Protein 4NK2 (pdb70)

Solvent-accessible surface area: 16845 Å² total; per-residue (Å²): 82,114,34,43,28,95,33,112,45,94,64,24,20,70,0,26,76,0,94,9,0,32,117,122,0,52,118,48,14,27,48,156,35,0,65,119,0,6,72,21,10,19,85,21,4,63,167,18,168,11,95,158,46,48,24,118,53,138,101,102,41,151,35,67,23,112,84,56,4,3,18,9,0,20,0,0,13,14,49,64,72,7,56,139,86,104,20,110,17,126,22,19,34,80,61,27,108,40,63,20,43,16,123,8,5,48,26,71,5,46,12,6,45,82,0,1,68,77,11,152,5,33,116,98,6,2,86,36,0,5,70,5,8,6,5,28,9,3,21,19,2,3,25,11,60,42,83,118,92,12,120,117,16,74,33,75,96,14,79,108,52,17,104,131,74,117,30,42,33,99,34,139,51,91,68,24,21,65,0,25,64,0,94,10,1,32,129,120,0,49,112,51,15,26,47,150,33,0,53,108,0,7,71,24,9,20,73,26,6,54,167,16,171,9,97,152,41,35,58,112,37,142,129,92,34,150,44,54,19,111,89,42,3,8,18,10,0,22,1,0,24,15,47,63,70,7,49,139,97,105,25,131,21,118,26,20,31,68,56,22,109,39,66,18,43,15,129,7,5,48,26,70,5,45,12,6,43,86,0,1,60,81,6,150,6,37,101,103,8,0,89,39,0,4,65,4,7,6,4,31,8,2,23,20,2,5,27,12,63,43,82,117,91,10,126,121,15,74,30,82,96,14,74,114,50,20,112,115

Structure (mmCIF, N/CA/C/O backbone):
data_4NK2
#
_entry.id   4NK2
#
_cell.length_a   68.217
_cell.length_b   83.427
_cell.length_c   94.024
_cell.angle_alpha   90.00
_cell.angle_beta   90.00
_cell.angle_gamma   90.00
#
_symmetry.space_group_name_H-M   'P 21 21 21'
#
loop_
_entity.id
_entity.type
_entity.pdbx_description
1 polymer 'Hemoglobin-like protein'
2 non-polymer 'PROTOPORPHYRIN IX CONTAINING FE'
3 water water
#
loop_
_atom_site.group_PDB
_atom_site.id
_atom_site.type_symbol
_atom_site.label_atom_id
_atom_site.label_alt_id
_atom_site.label_comp_id
_atom_site.label_asym_id
_atom_site.label_entity_id
_atom_site.label_seq_id
_atom_site.pdbx_PDB_ins_code
_atom_site.Cartn_x
_atom_site.Cartn_y
_atom_site.Cartn_z
_atom_site.occupancy
_atom_site.B_iso_or_equiv
_atom_site.auth_seq_id
_atom_site.auth_comp_id
_atom_site.auth_asym_id
_atom_site.auth_atom_id
_atom_site.pdbx_PDB_model_num
ATOM 1 N N . ALA A 1 30 ? 43.206 45.821 36.154 1.00 73.89 30 ALA A N 1
ATOM 2 C CA . ALA A 1 30 ? 44.434 45.495 35.428 1.00 67.26 30 ALA A CA 1
ATOM 3 C C . ALA A 1 30 ? 45.682 45.761 36.267 1.00 65.69 30 ALA A C 1
ATOM 4 O O . ALA A 1 30 ? 46.093 46.914 36.433 1.00 66.92 30 ALA A O 1
ATOM 6 N N . GLU A 1 31 ? 46.280 44.695 36.795 0.68 63.33 31 GLU A N 1
ATOM 7 C CA . GLU A 1 31 ? 47.526 44.808 37.551 0.68 60.48 31 GLU A CA 1
ATOM 8 C C . GLU A 1 31 ? 48.358 43.529 37.443 0.68 54.67 31 GLU A C 1
ATOM 9 O O . GLU A 1 31 ? 47.949 42.556 36.810 0.68 54.39 31 GLU A O 1
ATOM 15 N N . SER A 1 32 ? 49.531 43.538 38.063 1.00 60.27 32 SER A N 1
ATOM 16 C CA . SER A 1 32 ? 50.405 42.371 38.049 1.00 58.74 32 SER A CA 1
ATOM 17 C C . SER A 1 32 ? 49.629 41.079 38.330 1.00 57.55 32 SER A C 1
ATOM 18 O O . SER A 1 32 ? 48.983 40.938 39.375 1.00 58.99 32 SER A O 1
ATOM 21 N N . GLY A 1 33 ? 49.684 40.155 37.382 1.00 54.85 33 GLY A N 1
ATOM 22 C CA . GLY A 1 33 ? 48.995 38.889 37.492 1.00 54.48 33 GLY A CA 1
ATOM 23 C C . GLY A 1 33 ? 47.630 38.924 36.852 1.00 52.13 33 GLY A C 1
ATOM 24 O O . GLY A 1 33 ? 47.066 37.894 36.540 1.00 55.71 33 GLY A O 1
ATOM 25 N N . SER A 1 34 ? 47.103 40.121 36.657 1.00 55.18 34 SER A N 1
ATOM 26 C CA . SER A 1 34 ? 45.772 40.286 36.064 1.00 56.98 34 SER A CA 1
ATOM 27 C C . SER A 1 34 ? 45.657 39.563 34.720 1.00 56.00 34 SER A C 1
ATOM 28 O O . SER A 1 34 ? 46.648 39.397 34.004 1.00 49.99 34 SER A O 1
ATOM 31 N N . ILE A 1 35 ? 44.444 39.135 34.386 1.00 54.70 35 ILE A N 1
ATOM 32 C CA . ILE A 1 35 ? 44.147 38.601 33.062 1.00 53.50 35 ILE A CA 1
ATOM 33 C C . ILE A 1 35 ? 42.962 39.351 32.469 1.00 57.16 35 ILE A C 1
ATOM 34 O O . ILE A 1 35 ? 41.821 39.066 32.826 1.00 58.21 35 ILE A O 1
ATOM 39 N N . CYS A 1 36 ? 43.220 40.312 31.582 1.00 53.34 36 CYS A N 1
ATOM 40 C CA . CYS A 1 36 ? 42.134 40.988 30.874 1.00 51.98 36 CYS A CA 1
ATOM 41 C C . CYS A 1 36 ? 41.602 40.054 29.799 1.00 52.05 36 CYS A C 1
ATOM 42 O O . CYS A 1 36 ? 42.319 39.735 28.852 1.00 46.99 36 CYS A O 1
ATOM 45 N N . GLU A 1 37 ? 40.367 39.598 29.914 1.00 47.94 37 GLU A N 1
ATOM 46 C CA . GLU A 1 37 ? 39.872 38.665 28.910 1.00 48.61 37 GLU A CA 1
ATOM 47 C C . GLU A 1 37 ? 39.672 39.297 27.538 1.00 41.14 37 GLU A C 1
ATOM 48 O O . GLU A 1 37 ? 39.640 40.500 27.399 1.00 38.86 37 GLU A O 1
ATOM 54 N N . ALA A 1 38 ? 39.538 38.458 26.527 1.00 41.07 38 ALA A N 1
ATOM 55 C CA . ALA A 1 38 ? 39.278 38.938 25.177 1.00 42.81 38 ALA A CA 1
ATOM 56 C C . ALA A 1 38 ? 38.037 39.833 25.143 1.00 45.20 38 ALA A C 1
ATOM 57 O O . ALA A 1 38 ? 37.111 39.664 25.946 1.00 45.85 38 ALA A O 1
ATOM 59 N N . ARG A 1 39 ? 38.001 40.756 24.194 1.00 40.49 39 ARG A N 1
ATOM 60 C CA . ARG A 1 39 ? 36.888 41.674 24.056 1.00 46.04 39 ARG A CA 1
ATOM 61 C C . ARG A 1 39 ? 36.879 42.286 22.666 0.81 43.62 39 ARG A C 1
ATOM 62 O O . ARG A 1 39 ? 37.891 42.284 21.999 1.00 38.32 39 ARG A O 1
ATOM 70 N N . ILE A 1 40 ? 35.741 42.800 22.217 1.00 42.70 40 ILE A N 1
ATOM 71 C CA . ILE A 1 40 ? 35.738 43.506 20.940 1.00 41.76 40 ILE A CA 1
ATOM 72 C C . ILE A 1 40 ? 35.559 45.000 21.184 1.00 41.86 40 ILE A C 1
ATOM 73 O O . ILE A 1 40 ? 35.062 45.402 22.234 1.00 45.52 40 ILE A O 1
ATOM 78 N N . ASP A 1 41 ? 35.988 45.821 20.230 1.00 40.80 41 ASP A N 1
ATOM 79 C CA . ASP A 1 41 ? 35.869 47.270 20.370 1.00 40.74 41 ASP A CA 1
ATOM 80 C C . ASP A 1 41 ? 34.423 47.718 20.126 1.00 44.17 41 ASP A C 1
ATOM 81 O O . ASP A 1 41 ? 33.748 48.211 21.039 1.00 39.84 41 ASP A O 1
ATOM 86 N N . PHE A 1 42 ? 33.960 47.550 18.890 1.00 44.30 42 PHE A N 1
ATOM 87 C CA . PHE A 1 42 ? 32.559 47.816 18.541 1.00 47.69 42 PHE A CA 1
ATOM 88 C C . PHE A 1 42 ? 32.124 46.901 17.403 1.00 45.39 42 PHE A C 1
ATOM 89 O O . PHE A 1 42 ? 32.929 46.565 16.524 1.00 44.64 42 PHE A O 1
ATOM 97 N N . VAL A 1 43 ? 30.853 46.503 17.424 1.00 43.83 43 VAL A N 1
ATOM 98 C CA . VAL A 1 43 ? 30.281 45.633 16.396 1.00 48.69 43 VAL A CA 1
ATOM 99 C C . VAL A 1 43 ? 29.859 46.430 15.153 1.00 46.92 43 VAL A C 1
ATOM 100 O O . VAL A 1 43 ? 29.362 47.552 15.271 1.00 46.40 43 VAL A O 1
ATOM 104 N N . PHE A 1 44 ? 30.064 45.862 13.967 1.00 43.10 44 PHE A N 1
ATOM 105 C CA . PHE A 1 44 ? 29.431 46.399 12.768 1.00 39.57 44 PHE A CA 1
ATOM 106 C C . PHE A 1 44 ? 27.999 45.876 12.746 1.00 38.25 44 PHE A C 1
ATOM 107 O O . PHE A 1 44 ? 27.773 44.704 12.433 1.00 39.97 44 PHE A O 1
ATOM 115 N N . PRO A 1 45 ? 27.020 46.734 13.070 1.00 39.19 45 PRO A N 1
ATOM 116 C CA . PRO A 1 45 ? 25.644 46.217 13.118 1.00 34.19 45 PRO A CA 1
ATOM 117 C C . PRO A 1 45 ? 25.143 45.756 11.746 1.00 37.02 45 PRO A C 1
ATOM 118 O O . PRO A 1 45 ? 25.733 46.096 10.715 1.00 36.13 45 PRO A O 1
ATOM 122 N N . GLU A 1 46 ? 24.065 44.996 11.725 1.00 39.46 46 GLU A N 1
ATOM 123 C CA . GLU A 1 46 ? 23.467 44.545 10.479 1.00 39.91 46 GLU A CA 1
ATOM 124 C C . GLU A 1 46 ? 23.218 45.696 9.519 1.00 34.53 46 GLU A C 1
ATOM 125 O O . GLU A 1 46 ? 22.795 46.755 9.930 1.00 31.92 46 GLU A O 1
ATOM 131 N N . VAL A 1 47 ? 23.472 45.469 8.237 1.00 35.81 47 VAL A N 1
ATOM 132 C CA . VAL A 1 47 ? 23.193 46.462 7.191 1.00 33.36 47 VAL A CA 1
ATOM 133 C C . VAL A 1 47 ? 22.128 45.958 6.204 1.00 44.30 47 VAL A C 1
ATOM 134 O O . VAL A 1 47 ? 22.311 44.923 5.542 1.00 38.64 47 VAL A O 1
ATOM 138 N N . LYS A 1 48 ? 21.030 46.690 6.083 1.00 35.83 48 LYS A N 1
ATOM 139 C CA . LYS A 1 48 ? 20.012 46.361 5.109 1.00 39.37 48 LYS A CA 1
ATOM 140 C C . LYS A 1 48 ? 20.158 47.241 3.886 1.00 32.18 48 LYS A C 1
ATOM 141 O O . LYS A 1 48 ? 19.903 48.416 3.954 1.00 33.45 48 LYS A O 1
ATOM 147 N N . PHE A 1 49 ? 20.568 46.660 2.773 1.00 29.17 49 PHE A N 1
ATOM 148 C CA . PHE A 1 49 ? 20.705 47.401 1.519 1.00 34.10 49 PHE A CA 1
ATOM 149 C C . PHE A 1 49 ? 19.301 47.700 0.993 1.00 36.04 49 PHE A C 1
ATOM 150 O O . PHE A 1 49 ? 18.367 46.956 1.292 1.00 36.17 49 PHE A O 1
ATOM 158 N N . PRO A 1 50 ? 19.148 48.797 0.227 1.00 32.55 50 PRO A N 1
ATOM 159 C CA . PRO A 1 50 ? 17.821 49.233 -0.240 1.00 35.63 50 PRO A CA 1
ATOM 160 C C . PRO A 1 50 ? 17.228 48.213 -1.195 1.00 41.22 50 PRO A C 1
ATOM 161 O O . PRO A 1 50 ? 17.996 47.590 -1.921 1.00 36.05 50 PRO A O 1
ATOM 165 N N . SER A 1 51 ? 15.903 48.046 -1.216 1.00 34.86 51 SER A N 1
ATOM 166 C CA . SER A 1 51 ? 15.300 47.218 -2.250 1.00 33.18 51 SER A CA 1
ATOM 167 C C . SER A 1 51 ? 15.226 48.032 -3.529 1.00 36.24 51 SER A C 1
ATOM 168 O O . SER A 1 51 ? 15.383 49.261 -3.496 1.00 32.57 51 SER A O 1
ATOM 171 N N . LYS A 1 52 ? 14.977 47.353 -4.648 1.00 34.16 52 LYS A N 1
ATOM 172 C CA . LYS A 1 52 ? 14.872 48.008 -5.950 1.00 36.89 52 LYS A CA 1
ATOM 173 C C . LYS A 1 52 ? 13.759 49.054 -6.003 1.00 39.59 52 LYS A C 1
ATOM 174 O O . LYS A 1 52 ? 13.738 49.890 -6.912 1.00 40.78 52 LYS A O 1
ATOM 180 N N . LYS A 1 53 ? 12.845 49.010 -5.049 1.00 33.33 53 LYS A N 1
ATOM 181 C CA . LYS A 1 53 ? 11.803 50.011 -4.959 1.00 38.89 53 LYS A CA 1
ATOM 182 C C . LYS A 1 53 ? 12.378 51.411 -4.892 1.00 37.35 53 LYS A C 1
ATOM 183 O O . LYS A 1 53 ? 11.773 52.332 -5.372 1.00 36.06 53 LYS A O 1
ATOM 189 N N . VAL A 1 54 ? 13.545 51.571 -4.292 1.00 33.02 54 VAL A N 1
ATOM 190 C CA . VAL A 1 54 ? 14.151 52.895 -4.169 1.00 29.09 54 VAL A CA 1
ATOM 191 C C . VAL A 1 54 ? 14.434 53.484 -5.547 1.00 31.14 54 VAL A C 1
ATOM 192 O O . VAL A 1 54 ? 14.065 54.624 -5.828 1.00 34.97 54 VAL A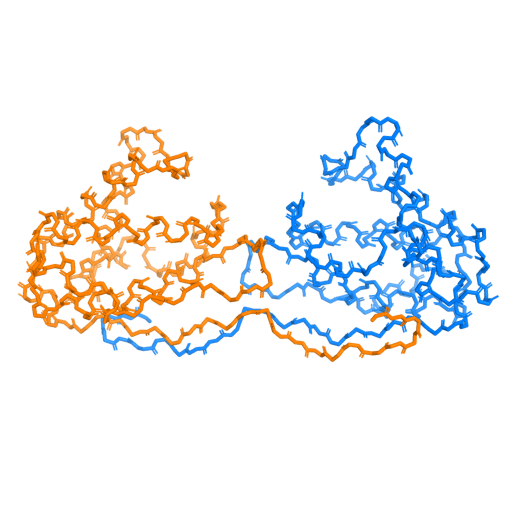 O 1
ATOM 196 N N . TYR A 1 55 ? 15.094 52.709 -6.407 1.00 30.74 55 TYR A N 1
ATOM 197 C CA . TYR A 1 55 ? 15.374 53.136 -7.775 1.00 34.03 55 TYR A CA 1
ATOM 198 C C . TYR A 1 55 ? 14.081 53.391 -8.539 1.00 34.68 55 TYR A C 1
ATOM 199 O O . TYR A 1 55 ? 13.990 54.323 -9.341 1.00 35.00 55 TYR A O 1
ATOM 208 N N . LEU A 1 56 ? 13.087 52.543 -8.303 1.00 35.00 56 LEU A N 1
ATOM 209 C CA . LEU A 1 56 ? 11.798 52.687 -8.975 1.00 36.16 56 LEU A CA 1
ATOM 210 C C . LEU A 1 56 ? 11.118 54.003 -8.581 1.00 33.57 56 LEU A C 1
ATOM 211 O O . LEU A 1 56 ? 10.615 54.732 -9.440 1.00 34.07 56 LEU A O 1
ATOM 216 N N . ALA A 1 57 ? 11.129 54.317 -7.285 1.00 32.80 57 ALA A N 1
ATOM 217 C CA . ALA A 1 57 ? 10.510 55.548 -6.782 1.00 33.32 57 ALA A CA 1
ATOM 218 C C . ALA A 1 57 ? 11.293 56.80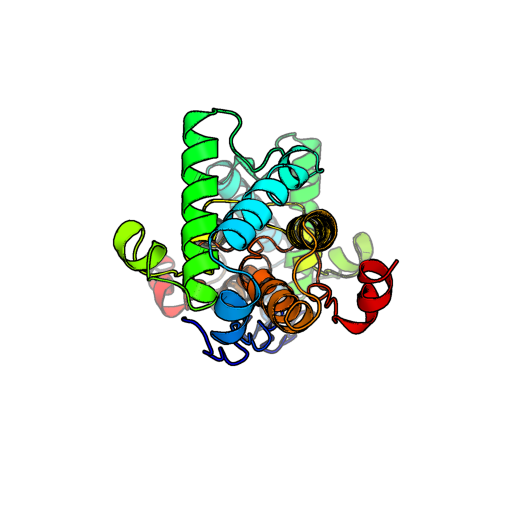8 -7.150 1.00 34.80 57 ALA A C 1
ATOM 219 O O . ALA A 1 57 ? 10.716 57.824 -7.538 1.00 29.65 57 ALA A O 1
ATOM 221 N N . ALA A 1 58 ? 12.607 56.758 -7.045 1.00 27.75 58 ALA A N 1
ATOM 222 C CA . ALA A 1 58 ? 13.415 57.956 -7.230 1.00 30.13 58 ALA A CA 1
ATOM 223 C C . ALA A 1 58 ? 13.858 58.224 -8.663 1.00 34.51 58 ALA A C 1
ATOM 224 O O . ALA A 1 58 ? 13.850 59.345 -9.111 1.00 33.37 58 ALA A O 1
ATOM 226 N N . GLY A 1 59 ? 14.268 57.183 -9.363 1.00 34.01 59 GLY A N 1
ATOM 227 C CA . GLY A 1 59 ? 14.782 57.318 -10.706 1.00 33.37 59 GLY A CA 1
ATOM 228 C C . GLY A 1 59 ? 16.258 57.640 -10.692 1.00 34.50 59 GLY A C 1
ATOM 229 O O . GLY A 1 59 ? 16.748 58.164 -9.726 1.00 31.21 59 GLY A O 1
ATOM 230 N N . GLU A 1 60 ? 16.959 57.315 -11.767 1.00 31.87 60 GLU A N 1
ATOM 231 C CA . GLU A 1 60 ? 18.390 57.544 -11.842 1.00 33.89 60 GLU A CA 1
ATOM 232 C C . GLU A 1 60 ? 18.778 59.009 -11.685 1.00 35.01 60 GLU A C 1
ATOM 233 O O . GLU A 1 60 ? 19.663 59.324 -10.930 1.00 32.96 60 GLU A O 1
ATOM 239 N N . GLU A 1 61 ? 18.128 59.904 -12.409 0.84 32.77 61 GLU A N 1
ATOM 240 C CA . GLU A 1 61 ? 18.399 61.334 -12.324 1.00 33.08 61 GLU A CA 1
ATOM 241 C C . GLU A 1 61 ? 18.440 61.865 -10.892 1.00 32.17 61 GLU A C 1
ATOM 242 O O . GLU A 1 61 ? 19.376 62.517 -10.492 1.00 33.04 61 GLU A O 1
ATOM 248 N N . LEU A 1 62 ? 17.399 61.581 -10.130 1.00 31.49 62 LEU A N 1
ATOM 249 C CA . LEU A 1 62 ? 17.289 62.074 -8.756 1.00 31.69 62 LEU A CA 1
ATOM 250 C C . LEU A 1 62 ? 18.389 61.492 -7.882 1.00 30.41 62 LEU A C 1
ATOM 251 O O . LEU A 1 62 ? 18.950 62.185 -7.032 1.00 27.57 62 LEU A O 1
ATOM 256 N N . LEU A 1 63 ? 18.685 60.210 -8.058 1.00 31.17 63 LEU A N 1
ATOM 257 C CA . LEU A 1 63 ? 19.759 59.606 -7.267 1.00 29.24 63 LEU A CA 1
ATOM 258 C C . LEU A 1 63 ? 21.095 60.263 -7.581 1.00 29.97 63 LEU A C 1
ATOM 259 O O . LEU A 1 63 ? 21.929 60.456 -6.687 1.00 30.41 63 LEU A O 1
ATOM 264 N N . ARG A 1 64 ? 21.324 60.627 -8.835 1.00 31.05 64 ARG A N 1
ATOM 265 C CA . ARG A 1 64 ? 22.608 61.259 -9.144 1.00 30.33 64 ARG A CA 1
ATOM 266 C C . ARG A 1 64 ? 22.646 62.678 -8.565 1.00 29.95 64 ARG A C 1
ATOM 267 O O . ARG A 1 64 ? 23.693 63.157 -8.115 1.00 29.95 64 ARG A O 1
ATOM 275 N N . LYS A 1 65 ? 21.495 63.344 -8.548 1.00 33.30 65 LYS A N 1
ATOM 276 C CA . LYS A 1 65 ? 21.436 64.700 -8.009 1.00 32.52 65 LYS A CA 1
ATOM 277 C C . LYS A 1 65 ? 21.617 64.676 -6.502 1.00 26.63 65 LYS A C 1
ATOM 278 O O . LYS A 1 65 ? 22.285 65.548 -5.931 1.00 31.09 65 LYS A O 1
ATOM 284 N N . LEU A 1 66 ? 21.029 63.669 -5.857 1.00 25.39 66 LEU A N 1
ATOM 285 C CA . LEU A 1 66 ? 21.179 63.476 -4.415 1.00 27.96 66 LEU A CA 1
ATOM 286 C C . LEU A 1 66 ? 22.655 63.384 -4.066 1.00 27.61 66 LEU A C 1
ATOM 287 O O . LEU A 1 66 ? 23.132 64.018 -3.121 1.00 28.32 66 LEU A O 1
ATOM 292 N N . VAL A 1 67 ? 23.378 62.569 -4.823 1.00 27.59 67 VAL A N 1
ATOM 293 C CA . VAL A 1 67 ? 24.800 62.365 -4.538 1.00 27.91 67 VAL A CA 1
ATOM 294 C C . VAL A 1 67 ? 25.556 63.659 -4.792 1.00 29.50 67 VAL A C 1
ATOM 295 O O . VAL A 1 67 ? 26.410 64.069 -3.994 1.00 32.12 67 VAL A O 1
ATOM 299 N N . GLU A 1 68 ? 25.233 64.316 -5.900 1.00 29.77 68 GLU A N 1
ATOM 300 C CA . GLU A 1 68 ? 25.842 65.608 -6.213 1.00 32.74 68 GLU A CA 1
ATOM 301 C C . GLU A 1 68 ? 25.619 66.592 -5.070 1.00 32.21 68 GLU A C 1
ATOM 302 O O . GLU A 1 68 ? 26.554 67.224 -4.599 1.00 29.64 68 GLU A O 1
ATOM 308 N N . VAL A 1 69 ? 24.380 66.714 -4.607 1.00 28.11 69 VAL A N 1
ATOM 309 C CA . VAL A 1 69 ? 24.088 67.644 -3.519 1.00 27.43 69 VAL A CA 1
ATOM 310 C C . VAL A 1 69 ? 24.785 67.222 -2.224 1.00 29.24 69 VAL A C 1
ATOM 311 O O . VAL A 1 69 ? 25.292 68.065 -1.473 1.00 28.16 69 VAL A O 1
ATOM 315 N N . HIS A 1 70 ? 24.829 65.921 -1.953 1.00 28.82 70 HIS A N 1
ATOM 316 C CA . HIS A 1 70 ? 25.491 65.464 -0.729 1.00 27.10 70 HIS A CA 1
ATOM 317 C C . HIS A 1 70 ? 26.934 65.952 -0.771 1.00 31.29 70 HIS A C 1
ATOM 318 O O . HIS A 1 70 ? 27.488 66.413 0.228 1.00 27.04 70 HIS A O 1
ATOM 325 N N . HIS A 1 71 ? 27.537 65.825 -1.938 1.00 31.88 71 HIS A N 1
ATOM 326 C CA A HIS A 1 71 ? 28.902 66.291 -1.972 0.42 34.47 71 HIS A CA 1
ATOM 327 C CA B HIS A 1 71 ? 28.951 66.293 -2.040 0.58 34.48 71 HIS A CA 1
ATOM 328 C C . HIS A 1 71 ? 29.086 67.786 -1.939 1.00 31.96 71 HIS A C 1
ATOM 329 O O . HIS A 1 71 ? 30.014 68.199 -1.291 0.88 34.29 71 HIS A O 1
ATOM 342 N N . GLU A 1 72 ? 28.146 68.573 -2.422 1.00 33.90 72 GLU A N 1
ATOM 343 C CA . GLU A 1 72 ? 28.185 70.023 -2.211 1.00 32.80 72 GLU A CA 1
ATOM 344 C C . GLU A 1 72 ? 28.166 70.321 -0.709 1.00 33.49 72 GLU A C 1
ATOM 345 O O . GLU A 1 72 ? 28.923 71.170 -0.221 1.00 36.26 72 GLU A O 1
ATOM 351 N N . ASN A 1 73 ? 27.317 69.609 0.032 1.00 32.82 73 ASN A N 1
ATOM 352 C CA . ASN A 1 73 ? 27.247 69.772 1.482 1.00 30.93 73 ASN A CA 1
ATOM 353 C C . ASN A 1 73 ? 28.583 69.396 2.138 1.00 36.42 73 ASN A C 1
ATOM 354 O O . ASN A 1 73 ? 29.090 70.109 2.998 1.00 34.58 73 ASN A O 1
ATOM 359 N N . LEU A 1 74 ? 29.143 68.262 1.731 1.00 30.17 74 LEU A N 1
ATOM 360 C CA . LEU A 1 74 ? 30.433 67.825 2.260 1.00 34.58 74 LEU A CA 1
ATOM 361 C C . LEU A 1 74 ? 31.538 68.874 2.074 1.00 35.35 74 LEU A C 1
ATOM 362 O O . LEU A 1 74 ? 32.371 69.057 2.968 1.00 37.94 74 LEU A O 1
ATOM 367 N N . MET A 1 75 ? 31.543 69.574 0.948 1.00 33.99 75 MET A N 1
ATOM 368 C CA . MET A 1 75 ? 32.573 70.569 0.691 1.00 41.21 75 MET A CA 1
ATOM 369 C C . MET A 1 75 ? 32.416 71.787 1.595 1.00 44.22 75 MET A C 1
ATOM 370 O O . MET A 1 75 ? 33.364 72.505 1.831 1.00 43.10 75 MET A O 1
ATOM 375 N N . LYS A 1 76 ? 31.222 72.001 2.114 1.00 34.57 76 LYS A N 1
ATOM 376 C CA . LYS A 1 76 ? 30.963 73.116 2.996 1.00 39.31 76 LYS A CA 1
ATOM 377 C C . LYS A 1 76 ? 31.056 72.725 4.453 1.00 37.52 76 LYS A C 1
ATOM 378 O O . LYS A 1 76 ? 30.785 73.527 5.323 1.00 40.25 76 LYS A O 1
ATOM 384 N N . SER A 1 77 ? 31.435 71.485 4.712 1.00 33.84 77 SER A N 1
ATOM 385 C CA . SER A 1 77 ? 31.423 70.931 6.072 1.00 33.73 77 SER A CA 1
ATOM 386 C C . SER A 1 77 ? 32.811 70.876 6.687 1.00 39.10 77 SER A C 1
ATOM 387 O O . SER A 1 77 ? 33.808 71.112 6.006 1.00 32.78 77 SER A O 1
ATOM 390 N N . LYS A 1 78 ? 32.875 70.507 7.957 1.00 37.85 78 LYS A N 1
ATOM 391 C CA . LYS A 1 78 ? 34.133 70.423 8.676 1.00 39.60 78 LYS A CA 1
ATOM 392 C C . LYS A 1 78 ? 35.034 69.265 8.263 1.00 37.56 78 LYS A C 1
ATOM 393 O O . LYS A 1 78 ? 36.142 69.166 8.735 1.00 36.68 78 LYS A O 1
ATOM 399 N N . ILE A 1 79 ? 34.566 68.391 7.386 1.00 32.83 79 ILE A N 1
ATOM 400 C CA . ILE A 1 79 ? 35.466 67.376 6.817 1.00 33.62 79 ILE A CA 1
ATOM 401 C C . ILE A 1 79 ? 35.802 67.668 5.358 1.00 34.45 79 ILE A C 1
ATOM 402 O O . ILE A 1 79 ? 36.232 66.772 4.615 1.00 32.47 79 ILE A O 1
ATOM 407 N N . HIS A 1 80 ? 35.615 68.915 4.943 1.00 31.48 80 HIS A N 1
ATOM 408 C CA . HIS A 1 80 ? 35.941 69.339 3.587 1.00 33.00 80 HIS A CA 1
ATOM 409 C C . HIS A 1 80 ? 37.372 69.005 3.192 1.00 31.11 80 HIS A C 1
ATOM 410 O O . HIS A 1 80 ? 37.654 68.688 2.058 1.00 30.69 80 HIS A O 1
ATOM 417 N N A TYR A 1 81 ? 38.277 68.984 4.159 0.48 31.04 81 TYR A N 1
ATOM 418 N N B TYR A 1 81 ? 38.281 68.972 4.154 0.52 31.02 81 TYR A N 1
ATOM 419 C CA A TYR A 1 81 ? 39.694 68.740 3.866 0.48 34.19 81 TYR A CA 1
ATOM 420 C CA B TYR A 1 81 ? 39.686 68.723 3.890 0.52 34.19 81 TYR A CA 1
ATOM 421 C C A TYR A 1 81 ? 39.978 67.318 3.385 0.48 33.40 81 TYR A C 1
ATOM 422 C C B TYR A 1 81 ? 39.945 67.331 3.344 0.52 33.39 81 TYR A C 1
ATOM 423 O O A TYR A 1 81 ? 41.043 67.053 2.823 0.48 36.03 81 TYR A O 1
ATOM 424 O O B TYR A 1 81 ? 41.007 67.078 2.820 0.52 36.05 81 TYR A O 1
ATOM 441 N N . LEU A 1 82 ? 39.035 66.406 3.609 1.00 30.09 82 LEU A N 1
ATOM 442 C CA . LEU A 1 82 ? 39.219 65.007 3.203 1.00 30.75 82 LEU A CA 1
ATOM 443 C C . LEU A 1 82 ? 38.989 64.785 1.720 1.00 31.52 82 LEU A C 1
ATOM 444 O O . LEU A 1 82 ? 39.332 63.715 1.194 1.00 32.95 82 LEU A O 1
ATOM 449 N N . PHE A 1 83 ? 38.395 65.778 1.050 1.00 30.73 83 PHE A N 1
ATOM 450 C CA . PHE A 1 83 ? 37.924 65.593 -0.323 1.00 34.00 83 PHE A CA 1
ATOM 451 C C . PHE A 1 83 ? 38.691 66.422 -1.321 1.00 34.63 83 PHE A C 1
ATOM 452 O O . PHE A 1 83 ? 39.336 67.409 -0.955 1.00 35.92 83 PHE A O 1
ATOM 460 N N . PRO A 1 84 ? 38.628 66.027 -2.600 1.00 37.70 84 PRO A N 1
ATOM 461 C CA . PRO A 1 84 ? 39.470 66.710 -3.588 1.00 40.30 84 PRO A CA 1
ATOM 462 C C . PRO A 1 84 ? 39.024 68.142 -3.841 1.00 44.78 84 PRO A C 1
ATOM 463 O O . PRO A 1 84 ? 37.835 68.474 -3.734 1.00 44.51 84 PRO A O 1
ATOM 467 N N . THR A 1 85 ? 39.997 68.962 -4.180 1.00 48.37 85 THR A N 1
ATOM 468 C CA . THR A 1 85 ? 39.818 70.346 -4.521 1.00 49.85 85 THR A CA 1
ATOM 469 C C . THR A 1 85 ? 39.905 70.457 -6.025 1.00 47.27 85 THR A C 1
ATOM 470 O O . THR A 1 85 ? 39.239 71.266 -6.628 1.00 45.77 85 THR A O 1
ATOM 474 N N . SER A 1 86 ? 40.749 69.626 -6.617 1.00 41.22 86 SER A N 1
ATOM 475 C CA . SER A 1 86 ? 40.920 69.568 -8.073 1.00 45.98 86 SER A CA 1
ATOM 476 C C . SER A 1 86 ? 39.601 69.179 -8.728 1.00 44.14 86 SER A C 1
ATOM 477 O O . SER A 1 86 ? 38.977 68.188 -8.336 1.00 40.19 86 SER A O 1
ATOM 480 N N . HIS A 1 87 ? 39.172 69.952 -9.721 1.00 45.93 87 HIS A N 1
ATOM 481 C CA . HIS A 1 87 ? 37.873 69.717 -10.348 1.00 50.89 87 HIS A CA 1
ATOM 482 C C . HIS A 1 87 ? 37.754 68.359 -11.039 1.00 45.55 87 HIS A C 1
ATOM 483 O O . HIS A 1 87 ? 36.715 67.704 -10.946 1.00 42.41 87 HIS A O 1
ATOM 490 N N . GLU A 1 88 ? 38.801 67.924 -11.729 1.00 41.23 88 GLU A N 1
ATOM 491 C CA . GLU A 1 88 ? 38.716 66.644 -12.418 1.00 43.81 88 GLU A CA 1
ATOM 492 C C . GLU A 1 88 ? 38.601 65.473 -11.426 1.00 44.09 88 GLU A C 1
ATOM 493 O O . GLU A 1 88 ? 37.764 64.578 -11.610 1.00 37.71 88 GLU A O 1
ATOM 499 N N . GLN A 1 89 ? 39.428 65.476 -10.379 1.00 37.06 89 GLN A N 1
ATOM 500 C CA . GLN A 1 89 ? 39.331 64.451 -9.339 1.00 37.50 89 GLN A CA 1
ATOM 501 C C . GLN A 1 89 ? 37.966 64.501 -8.649 1.00 35.73 89 GLN A C 1
ATOM 502 O O . GLN A 1 89 ? 37.383 63.463 -8.341 1.00 37.28 89 GLN A O 1
ATOM 508 N N . LEU A 1 90 ? 37.459 65.692 -8.406 1.00 35.29 90 LEU A N 1
ATOM 509 C CA . LEU A 1 90 ? 36.170 65.823 -7.765 1.00 39.45 90 LEU A CA 1
ATOM 510 C C . LEU A 1 90 ? 35.075 65.200 -8.622 1.00 38.12 90 LEU A C 1
ATOM 511 O O . LEU A 1 90 ? 34.277 64.441 -8.127 1.00 38.76 90 LEU A O 1
ATOM 516 N N . ARG A 1 91 ? 35.053 65.523 -9.906 1.00 37.60 91 ARG A N 1
ATOM 517 C CA . ARG A 1 91 ? 34.071 64.925 -10.828 1.00 38.06 91 ARG A CA 1
ATOM 518 C C . ARG A 1 91 ? 34.171 63.402 -10.841 1.00 39.24 91 ARG A C 1
ATOM 519 O O . ARG A 1 91 ? 33.159 62.697 -10.783 1.00 41.00 91 ARG A O 1
ATOM 527 N N . SER A 1 92 ? 35.391 62.891 -10.939 1.00 36.97 92 SER A N 1
ATOM 528 C CA . SER A 1 92 ? 35.607 61.450 -10.931 1.00 39.14 92 SER A CA 1
ATOM 529 C C . SER A 1 92 ? 34.951 60.801 -9.722 1.00 33.85 92 SER A C 1
ATOM 530 O O . SER A 1 92 ? 34.195 59.843 -9.863 1.00 38.93 92 SER A O 1
ATOM 533 N N . LEU A 1 93 ? 35.234 61.318 -8.530 1.00 34.87 93 LEU A N 1
ATOM 534 C CA . LEU A 1 93 ? 34.693 60.714 -7.311 1.00 39.05 93 LEU A CA 1
ATOM 535 C C . LEU A 1 93 ? 33.171 60.848 -7.205 1.00 36.52 93 LEU A C 1
ATOM 536 O O . LEU A 1 93 ? 32.497 59.908 -6.796 1.00 36.40 93 LEU A O 1
ATOM 541 N N . VAL A 1 94 ? 32.622 62.007 -7.557 1.00 34.31 94 VAL A N 1
ATOM 542 C CA . VAL A 1 94 ? 31.171 62.161 -7.524 1.00 36.17 94 VAL A CA 1
ATOM 543 C C . VAL A 1 94 ? 30.506 61.144 -8.444 1.00 35.18 94 VAL A C 1
ATOM 544 O O . VAL A 1 94 ? 29.457 60.583 -8.107 1.00 32.82 94 VAL A O 1
ATOM 548 N N . LYS A 1 95 ? 31.104 60.907 -9.602 1.00 37.04 95 LYS A N 1
ATOM 549 C CA . LYS A 1 95 ? 30.607 59.920 -10.547 1.00 35.41 95 LYS A CA 1
ATOM 550 C C . LYS A 1 95 ? 30.604 58.508 -10.000 1.00 33.57 95 LYS A C 1
ATOM 551 O O . LYS A 1 95 ? 29.629 57.810 -10.134 1.00 33.91 95 LYS A O 1
ATOM 557 N N . ARG A 1 96 ? 31.711 58.093 -9.407 1.00 30.02 96 ARG A N 1
ATOM 558 C CA . ARG A 1 96 ? 31.819 56.776 -8.781 1.00 30.78 96 ARG A CA 1
ATOM 559 C C . ARG A 1 96 ? 30.769 56.593 -7.691 1.00 28.94 96 ARG A C 1
ATOM 560 O O . ARG A 1 96 ? 30.129 55.549 -7.616 1.00 28.99 96 ARG A O 1
ATOM 568 N N . SER A 1 97 ? 30.609 57.587 -6.820 1.00 28.49 97 SER A N 1
ATOM 569 C CA . SER A 1 97 ? 29.615 57.470 -5.755 1.00 30.12 97 SER A CA 1
ATOM 570 C C . SER A 1 97 ? 28.213 57.390 -6.317 1.00 28.92 97 SER A C 1
ATOM 571 O O . SER A 1 97 ? 27.366 56.646 -5.802 1.00 30.30 97 SER A O 1
ATOM 574 N N . ALA A 1 98 ? 27.952 58.161 -7.369 1.00 30.51 98 ALA A N 1
ATOM 575 C CA . ALA A 1 98 ? 26.601 58.186 -7.928 1.00 30.62 98 ALA A CA 1
ATOM 576 C C . ALA A 1 98 ? 26.325 56.851 -8.623 1.00 35.23 98 ALA A C 1
ATOM 577 O O . ALA A 1 98 ? 25.228 56.270 -8.467 1.00 29.92 98 ALA A O 1
ATOM 579 N N . ASP A 1 99 ? 27.314 56.350 -9.373 1.00 27.71 99 ASP A N 1
ATOM 580 C CA . ASP A 1 99 ? 27.187 55.010 -9.959 1.00 30.02 99 ASP A CA 1
ATOM 581 C C . ASP A 1 99 ? 26.918 53.968 -8.880 1.00 30.22 99 ASP A C 1
ATOM 582 O O . ASP A 1 99 ? 26.071 53.097 -9.055 1.00 31.89 99 ASP A O 1
ATOM 587 N N . PHE A 1 100 ? 27.646 54.039 -7.771 1.00 27.23 100 PHE A N 1
ATOM 588 C CA . PHE A 1 100 ? 27.439 53.084 -6.679 1.00 26.76 100 PHE A CA 1
ATOM 589 C C . PHE A 1 100 ? 26.012 53.180 -6.107 1.00 28.51 100 PHE A C 1
ATOM 590 O O . PHE A 1 100 ? 25.326 52.174 -5.918 1.00 27.78 100 PHE A O 1
AT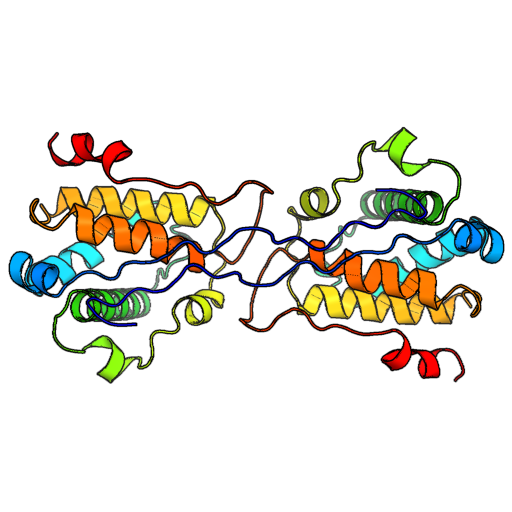OM 598 N N . VAL A 1 101 ? 25.572 54.397 -5.811 1.00 27.57 101 VAL A N 1
ATOM 599 C CA . VAL A 1 101 ? 24.244 54.604 -5.237 1.00 29.03 101 VAL A CA 1
ATOM 600 C C . VAL A 1 101 ? 23.144 54.136 -6.178 1.00 28.33 101 VAL A C 1
ATOM 601 O O . VAL A 1 101 ? 22.190 53.474 -5.749 1.00 32.22 101 VAL A O 1
ATOM 605 N N . VAL A 1 102 ? 23.246 54.503 -7.453 1.00 28.11 102 VAL A N 1
ATOM 606 C CA . VAL A 1 102 ? 22.240 54.088 -8.431 1.00 28.15 102 VAL A CA 1
ATOM 607 C C . VAL A 1 102 ? 22.173 52.563 -8.494 1.00 32.43 102 VAL A C 1
ATOM 608 O O . VAL A 1 102 ? 21.093 51.979 -8.486 1.00 32.02 102 VAL A O 1
ATOM 612 N N . GLU A 1 103 ? 23.330 51.911 -8.542 1.00 31.06 103 GLU A N 1
ATOM 613 C CA . GLU A 1 103 ? 23.352 50.449 -8.627 1.00 28.65 103 GLU A CA 1
ATOM 614 C C . GLU A 1 103 ? 22.772 49.803 -7.380 1.00 32.40 103 GLU A C 1
ATOM 615 O O . GLU A 1 103 ? 21.912 48.907 -7.456 1.00 36.41 103 GLU A O 1
ATOM 621 N N . MET A 1 104 ? 23.229 50.255 -6.227 1.00 28.25 104 MET A N 1
ATOM 622 C CA . MET A 1 104 ? 22.817 49.688 -4.959 1.00 29.85 104 MET A CA 1
ATOM 623 C C . MET A 1 104 ? 21.350 49.910 -4.640 1.00 31.84 104 MET A C 1
ATOM 624 O O . MET A 1 104 ? 20.777 49.181 -3.870 1.00 31.21 104 MET A O 1
ATOM 629 N N . CYS A 1 105 ? 20.753 50.925 -5.241 1.00 31.10 105 CYS A N 1
ATOM 630 C CA . CYS A 1 105 ? 19.318 51.157 -5.082 1.00 33.24 105 CYS A CA 1
ATOM 631 C C . CYS A 1 105 ? 18.483 50.357 -6.076 1.00 36.79 105 CYS A C 1
ATOM 632 O O . CYS A 1 105 ? 17.246 50.452 -6.068 1.00 37.23 105 CYS A O 1
ATOM 635 N N . GLY A 1 106 ? 19.145 49.572 -6.927 1.00 37.94 106 GLY A N 1
ATOM 636 C CA . GLY A 1 106 ? 18.435 48.701 -7.859 1.00 37.90 106 GLY A CA 1
ATOM 637 C C . GLY A 1 106 ? 18.501 49.135 -9.312 1.00 36.60 106 GLY A C 1
ATOM 638 O O . GLY A 1 106 ? 17.828 48.556 -10.175 1.00 36.88 106 GLY A O 1
ATOM 639 N N . GLY A 1 107 ? 19.306 50.151 -9.602 1.00 31.77 107 GLY A N 1
ATOM 640 C CA . GLY A 1 107 ? 19.454 50.601 -10.976 1.00 32.02 107 GLY A CA 1
ATOM 641 C C . GLY A 1 107 ? 20.465 49.751 -11.731 1.00 34.36 107 GLY A C 1
ATOM 642 O O . GLY A 1 107 ? 20.915 48.727 -11.216 1.00 34.27 107 GLY A O 1
ATOM 643 N N . PRO A 1 108 ? 20.828 50.168 -12.956 1.00 33.52 108 PRO A N 1
ATOM 644 C CA . PRO A 1 108 ? 21.808 49.401 -13.733 1.00 35.33 108 PRO A CA 1
ATOM 645 C C . PRO A 1 108 ? 23.144 49.307 -12.987 1.00 35.77 108 PRO A C 1
ATOM 646 O O . PRO A 1 108 ? 23.412 50.122 -12.105 1.00 31.32 108 PRO A O 1
ATOM 650 N N . PRO A 1 109 ? 23.976 48.314 -13.334 1.00 37.10 109 PRO A N 1
ATOM 651 C CA . PRO A 1 109 ? 25.182 48.022 -12.549 1.00 32.73 109 PRO A CA 1
ATOM 652 C C . PRO A 1 109 ? 26.359 48.927 -12.918 1.00 34.48 109 PRO A C 1
ATOM 653 O O . PRO A 1 109 ? 27.471 48.439 -13.194 1.00 37.74 109 PRO A O 1
ATOM 657 N N . TYR A 1 110 ? 26.130 50.237 -12.899 1.00 31.40 110 TYR A N 1
ATOM 658 C CA . TYR A 1 110 ? 27.158 51.189 -13.320 1.00 31.47 110 TYR A CA 1
ATOM 659 C C . TYR A 1 110 ? 28.471 51.035 -12.554 1.00 34.73 110 TYR A C 1
ATOM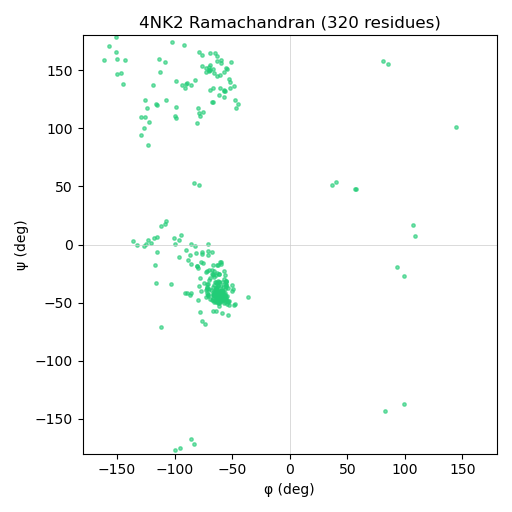 660 O O . TYR A 1 110 ? 29.546 51.249 -13.118 1.00 33.57 110 TYR A O 1
ATOM 669 N N . TYR A 1 111 ? 28.397 50.693 -11.270 1.00 34.87 111 TYR A N 1
ATOM 670 C CA . TYR A 1 111 ? 29.615 50.669 -10.450 1.00 29.87 111 TYR A CA 1
ATOM 671 C C . TYR A 1 111 ? 30.433 49.398 -10.665 1.00 34.31 111 TYR A C 1
ATOM 672 O O . TYR A 1 111 ? 31.649 49.450 -10.866 1.00 35.26 111 TYR A O 1
ATOM 681 N N . THR A 1 112 ? 29.770 48.251 -10.622 1.00 33.80 112 THR A N 1
ATOM 682 C CA . THR A 1 112 ? 30.483 46.989 -10.776 1.00 38.39 112 THR A CA 1
ATOM 683 C C . THR A 1 112 ? 31.104 46.856 -12.175 1.00 37.75 112 THR A C 1
ATOM 684 O O . THR A 1 112 ? 32.182 46.267 -12.330 1.00 36.50 112 THR A O 1
ATOM 688 N N . LEU A 1 113 ? 30.441 47.430 -13.180 1.00 34.01 113 LEU A N 1
ATOM 689 C CA . LEU A 1 113 ? 30.973 47.474 -14.552 1.00 35.36 113 LEU A CA 1
ATOM 690 C C . LEU A 1 113 ? 32.210 48.356 -14.695 1.00 37.81 113 LEU A C 1
ATOM 691 O O . LEU A 1 113 ? 32.988 48.207 -15.645 1.00 34.32 113 LEU A O 1
ATOM 696 N N . THR A 1 114 ? 32.396 49.289 -13.779 1.00 32.48 114 THR A N 1
ATOM 697 C CA . THR A 1 114 ? 33.502 50.221 -13.878 1.00 34.37 114 THR A CA 1
ATOM 698 C C . THR A 1 114 ? 34.550 50.006 -12.802 1.00 35.15 114 THR A C 1
ATOM 699 O O . THR A 1 114 ? 35.622 49.530 -13.083 1.00 34.95 114 THR A O 1
ATOM 703 N N . ARG A 1 115 ? 34.223 50.348 -11.566 1.00 30.43 115 ARG A N 1
ATOM 704 C CA . ARG A 1 115 ? 35.183 50.230 -10.466 1.00 33.02 115 ARG A CA 1
ATOM 705 C C . ARG A 1 115 ? 35.303 48.774 -10.018 1.00 34.74 115 ARG A C 1
ATOM 706 O O . ARG A 1 115 ? 36.356 48.347 -9.525 1.00 33.76 115 ARG A O 1
ATOM 714 N N . GLY A 1 116 ? 34.221 48.016 -10.196 1.00 31.99 116 GLY A N 1
ATOM 715 C CA . GLY A 1 116 ? 34.216 46.595 -9.887 1.00 30.69 116 GLY A CA 1
ATOM 716 C C . GLY A 1 116 ? 33.602 46.278 -8.537 1.00 38.50 116 GLY A C 1
ATOM 717 O O . GLY A 1 116 ? 32.557 46.840 -8.174 1.00 34.48 116 GLY A O 1
ATOM 718 N N . GLU A 1 117 ? 34.237 45.383 -7.785 1.00 31.86 117 GLU A N 1
ATOM 719 C CA . GLU A 1 117 ? 33.668 44.954 -6.506 1.00 36.62 117 GLU A CA 1
ATOM 720 C C . GLU A 1 117 ? 33.705 46.055 -5.448 1.00 37.80 117 GLU A C 1
ATOM 721 O O . GLU A 1 117 ? 34.736 46.707 -5.255 1.00 37.01 117 GLU A O 1
ATOM 727 N N . PRO A 1 118 ? 32.594 46.265 -4.760 1.00 36.77 118 PRO A N 1
ATOM 728 C CA . PRO A 1 118 ? 32.495 47.351 -3.788 1.00 35.32 118 PRO A CA 1
ATOM 729 C C . PRO A 1 118 ? 33.599 47.350 -2.742 1.00 31.36 118 PRO A C 1
ATOM 730 O O . PRO A 1 118 ? 34.318 48.308 -2.673 1.00 33.12 118 PRO A O 1
ATOM 734 N N . LYS A 1 119 ? 33.720 46.306 -1.940 1.00 31.73 119 LYS A N 1
ATOM 735 C CA . LYS A 1 119 ? 34.723 46.284 -0.885 1.00 34.03 119 LYS A CA 1
ATOM 736 C C . LYS A 1 119 ? 34.898 47.659 -0.253 1.00 32.62 119 LYS A C 1
ATOM 737 O O . LYS A 1 119 ? 35.994 48.168 -0.140 1.00 30.24 119 LYS A O 1
ATOM 743 N N . MET A 1 120 ? 33.789 48.255 0.149 1.00 31.34 120 MET A N 1
ATOM 744 C CA . MET A 1 120 ? 33.779 49.645 0.559 1.00 29.64 120 MET A CA 1
ATOM 745 C C . MET A 1 120 ? 34.659 49.955 1.754 1.00 30.11 120 MET A C 1
ATOM 746 O O . MET A 1 120 ? 35.319 50.962 1.769 1.00 27.54 120 MET A O 1
ATOM 751 N N . ARG A 1 121 ? 34.654 49.107 2.767 1.00 26.82 121 ARG A N 1
ATOM 752 C CA . ARG A 1 121 ? 35.477 49.411 3.939 1.00 28.00 121 ARG A CA 1
ATOM 753 C C . ARG A 1 121 ? 36.919 49.476 3.481 1.00 29.37 121 ARG A C 1
ATOM 754 O O . ARG A 1 121 ? 37.641 50.416 3.819 1.00 28.81 121 ARG A O 1
ATOM 762 N N . ALA A 1 122 ? 37.327 48.510 2.663 1.00 27.78 122 ALA A N 1
ATOM 763 C CA . ALA A 1 122 ? 38.727 48.442 2.229 1.00 30.02 122 ALA A CA 1
ATOM 764 C C . ALA A 1 122 ? 39.098 49.643 1.356 1.00 33.08 122 ALA A C 1
ATOM 765 O O . ALA A 1 122 ? 40.180 50.242 1.497 1.00 28.67 122 ALA A O 1
ATOM 767 N N . ARG A 1 123 ? 38.213 49.991 0.430 1.00 25.79 123 ARG A N 1
ATOM 768 C CA . ARG A 1 123 ? 38.455 51.157 -0.419 1.00 29.69 123 ARG A CA 1
ATOM 769 C C . ARG A 1 123 ? 38.603 52.420 0.437 1.00 31.50 123 ARG A C 1
ATOM 770 O O . ARG A 1 123 ? 39.386 53.314 0.091 1.00 35.96 123 ARG A O 1
ATOM 778 N N . HIS A 1 124 ? 37.905 52.491 1.560 1.00 29.83 124 HIS A N 1
ATOM 779 C CA . HIS A 1 124 ? 37.962 53.678 2.403 1.00 31.11 124 HIS A CA 1
ATOM 780 C C . HIS A 1 124 ? 39.184 53.759 3.332 1.00 30.32 124 HIS A C 1
ATOM 781 O O . HIS A 1 124 ? 39.387 54.773 3.958 1.00 26.13 124 HIS A O 1
ATOM 788 N N . PHE A 1 125 ? 39.996 52.708 3.409 1.00 31.25 125 PHE A N 1
ATOM 789 C CA . PHE A 1 125 ? 41.241 52.778 4.178 1.00 30.19 125 PHE A CA 1
ATOM 790 C C . PHE A 1 125 ? 42.119 53.931 3.665 1.00 31.93 125 PHE A C 1
ATOM 791 O O . PHE A 1 125 ? 42.968 54.430 4.395 1.00 33.61 125 PHE A O 1
ATOM 799 N N . SER A 1 126 ? 41.900 54.351 2.420 1.00 31.55 126 SER A N 1
ATOM 800 C CA . SER A 1 126 ? 42.680 55.431 1.797 1.00 34.62 126 SER A CA 1
ATOM 801 C C . SER A 1 126 ? 42.380 56.820 2.375 1.00 35.86 126 SER A C 1
ATOM 802 O O . SER A 1 126 ? 42.944 57.821 1.923 1.00 34.53 126 SER A O 1
ATOM 805 N N . VAL A 1 127 ? 41.488 56.889 3.346 1.00 32.74 127 VAL A N 1
ATOM 806 C CA . VAL A 1 127 ? 41.140 58.156 3.962 1.00 31.03 127 VAL A CA 1
ATOM 807 C C . VAL A 1 127 ? 40.851 57.952 5.433 1.00 29.48 127 VAL A C 1
ATOM 808 O O . VAL A 1 127 ? 40.234 56.986 5.813 1.00 32.79 127 VAL A O 1
ATOM 812 N N . THR A 1 128 ? 41.322 58.857 6.267 1.00 28.23 128 THR A N 1
ATOM 813 C CA . THR A 1 128 ? 41.185 58.672 7.710 1.00 28.80 128 THR A CA 1
ATOM 814 C C . THR A 1 128 ? 39.769 59.067 8.117 1.00 31.65 128 THR A C 1
ATOM 815 O O . THR A 1 128 ? 39.360 60.213 7.947 1.00 34.43 128 THR A O 1
ATOM 819 N N . ILE A 1 129 ? 39.015 58.116 8.646 1.00 30.09 129 ILE A N 1
ATOM 820 C CA . ILE A 1 129 ? 37.615 58.387 8.971 1.00 28.38 129 ILE A CA 1
ATOM 821 C C . ILE A 1 129 ? 37.386 58.041 10.428 1.00 27.51 129 ILE A C 1
ATOM 822 O O . ILE A 1 129 ? 37.415 56.857 10.796 1.00 29.09 129 ILE A O 1
ATOM 827 N N . ASP A 1 130 ? 37.172 59.040 11.268 1.00 28.29 130 ASP A N 1
ATOM 828 C CA . ASP A 1 130 ? 36.842 58.801 12.662 1.00 29.78 130 ASP A CA 1
ATOM 829 C C . ASP A 1 130 ? 35.348 58.917 12.916 1.00 33.55 130 ASP A C 1
ATOM 830 O O . ASP A 1 130 ? 34.593 59.115 11.991 1.00 30.56 130 ASP A O 1
ATOM 835 N N . GLU A 1 131 ? 34.933 58.791 14.170 1.00 30.90 131 GLU A N 1
ATOM 836 C CA . GLU A 1 131 ? 33.517 58.727 14.510 1.00 33.98 131 GLU A CA 1
ATOM 837 C C . GLU A 1 131 ? 32.802 60.011 14.111 1.00 35.90 131 GLU A C 1
ATOM 838 O O . GLU A 1 131 ? 31.721 59.966 13.522 1.00 32.18 131 GLU A O 1
ATOM 844 N N . LYS A 1 132 ? 33.428 61.147 14.384 1.00 31.79 132 LYS A N 1
ATOM 845 C CA . LYS A 1 132 ? 32.874 62.451 14.056 1.00 36.38 132 LYS A CA 1
ATOM 846 C C . LYS A 1 132 ? 32.731 62.679 12.556 1.00 38.28 132 LYS A C 1
ATOM 847 O O . LYS A 1 132 ? 31.752 63.248 12.112 1.00 34.52 132 LYS A O 1
ATOM 853 N N . ALA A 1 133 ? 33.718 62.244 11.789 1.00 29.57 133 ALA A N 1
ATOM 854 C CA . ALA A 1 133 ? 33.644 62.289 10.326 1.00 29.39 133 ALA A CA 1
ATOM 855 C C . ALA A 1 133 ? 32.398 61.579 9.797 1.00 31.67 133 ALA A C 1
ATOM 856 O O . ALA A 1 133 ? 31.724 62.078 8.888 1.00 28.20 133 ALA A O 1
ATOM 858 N N . ARG A 1 134 ? 32.101 60.403 10.340 1.00 31.80 134 ARG A N 1
ATOM 859 C CA . ARG A 1 134 ? 30.887 59.696 9.936 1.00 30.61 134 ARG A CA 1
ATOM 860 C C . ARG A 1 134 ? 29.640 60.491 10.303 1.00 32.78 134 ARG A C 1
ATOM 861 O O . ARG A 1 134 ? 28.692 60.556 9.512 1.00 30.02 134 ARG A O 1
ATOM 869 N N . GLU A 1 135 ? 29.633 61.104 11.485 1.00 29.49 135 GLU A N 1
ATOM 870 C CA . GLU A 1 135 ? 28.463 61.880 11.908 1.00 36.72 135 GLU A CA 1
ATOM 871 C C . GLU A 1 135 ? 28.229 63.045 10.965 1.00 38.12 135 GLU A C 1
ATOM 872 O O . GLU A 1 135 ? 27.095 63.309 10.557 1.00 32.07 135 GLU A O 1
ATOM 878 N N . ILE A 1 136 ? 29.306 63.739 10.616 1.00 29.92 136 ILE A N 1
ATOM 879 C CA . ILE A 1 136 ? 29.212 64.875 9.698 1.00 32.19 136 ILE A CA 1
ATOM 880 C C . ILE A 1 136 ? 28.804 64.424 8.290 1.00 31.29 136 ILE A C 1
ATOM 881 O O . ILE A 1 136 ? 27.962 65.051 7.655 1.00 35.07 136 ILE A O 1
ATOM 886 N N . TRP A 1 137 ? 29.392 63.335 7.801 1.00 27.99 137 TRP A N 1
ATOM 887 C CA . TRP A 1 137 ? 29.012 62.777 6.499 1.00 27.42 137 TRP A CA 1
ATOM 888 C C . TRP A 1 137 ? 27.511 62.455 6.488 1.00 29.37 137 TRP A C 1
ATOM 889 O O . TRP A 1 137 ? 26.810 62.745 5.515 1.00 28.13 137 TRP A O 1
ATOM 900 N N . LEU A 1 138 ? 27.017 61.872 7.576 1.00 28.38 138 LEU A N 1
ATOM 901 C CA . LEU A 1 138 ? 25.584 61.572 7.705 1.00 31.56 138 LEU A CA 1
ATOM 902 C C . LEU A 1 138 ? 24.698 62.817 7.761 1.00 30.88 138 LEU A C 1
ATOM 903 O O . LEU A 1 138 ? 23.629 62.852 7.138 1.00 35.55 138 LEU A O 1
ATOM 908 N N . ALA A 1 139 ? 25.107 63.838 8.510 1.00 31.51 139 ALA A N 1
ATOM 909 C CA . ALA A 1 139 ? 24.274 65.041 8.609 1.00 35.20 139 ALA A CA 1
ATOM 910 C C . ALA A 1 139 ? 24.197 65.732 7.263 1.00 34.48 139 ALA A C 1
ATOM 911 O O . ALA A 1 139 ? 23.170 66.326 6.910 1.00 31.12 139 ALA A O 1
ATOM 913 N N . CYS A 1 140 ? 25.294 65.676 6.515 1.00 29.30 140 CYS A N 1
ATOM 914 C CA . CYS A 1 140 ? 25.291 66.200 5.159 1.00 28.71 140 CYS A CA 1
ATOM 915 C C . CYS A 1 140 ? 24.317 65.428 4.278 1.00 27.70 140 CYS A C 1
ATOM 916 O O . CYS A 1 140 ? 23.747 65.991 3.341 1.00 27.84 140 CYS A O 1
ATOM 919 N N . TYR A 1 141 ? 24.159 64.133 4.540 1.00 29.99 141 TYR A N 1
ATOM 920 C CA . TYR A 1 141 ? 23.264 63.324 3.716 1.00 29.26 141 TYR A CA 1
ATOM 921 C C . TYR A 1 141 ? 21.813 63.588 4.096 1.00 29.50 141 TYR A C 1
ATOM 922 O O . TYR A 1 141 ? 20.933 63.666 3.222 1.00 31.01 141 TYR A O 1
ATOM 931 N N . LYS A 1 142 ? 21.558 63.725 5.394 1.00 30.93 142 LYS A N 1
ATOM 932 C CA . LYS A 1 142 ? 20.211 64.083 5.867 1.00 26.93 142 LYS A CA 1
ATOM 933 C C . LYS A 1 142 ? 19.735 65.347 5.160 1.00 30.37 142 LYS A C 1
ATOM 934 O O . LYS A 1 142 ? 18.617 65.398 4.614 1.00 28.22 142 LYS A O 1
ATOM 940 N N . HIS A 1 143 ? 20.572 66.377 5.151 1.00 27.94 143 HIS A N 1
ATOM 941 C CA . HIS A 1 143 ? 20.208 67.607 4.432 1.00 32.63 143 HIS A CA 1
ATOM 942 C C . HIS A 1 143 ? 20.026 67.418 2.929 1.00 35.63 143 HIS A C 1
ATOM 943 O O . HIS A 1 143 ? 19.060 67.943 2.353 1.00 31.73 143 HIS A O 1
ATOM 950 N N . ALA A 1 144 ? 20.937 66.684 2.284 1.00 29.98 144 ALA A N 1
ATOM 951 C CA . ALA A 1 144 ? 20.771 66.414 0.850 1.00 32.45 144 ALA A CA 1
ATOM 952 C C . ALA A 1 144 ? 19.423 65.748 0.564 1.00 30.38 144 ALA A C 1
ATOM 953 O O . ALA A 1 144 ? 18.725 66.121 -0.381 1.00 28.19 144 ALA A O 1
ATOM 955 N N . LEU A 1 145 ? 19.080 64.735 1.357 1.00 27.15 145 LEU A N 1
ATOM 956 C CA . LEU A 1 145 ? 17.845 63.981 1.156 1.00 31.47 145 LEU A CA 1
ATOM 957 C C . LEU A 1 145 ? 16.644 64.911 1.168 1.00 31.77 145 LEU A C 1
ATOM 958 O O . LEU A 1 145 ? 15.749 64.797 0.325 1.00 33.67 145 LEU A O 1
ATOM 963 N N . LYS A 1 146 ? 16.629 65.845 2.117 1.00 30.66 146 LYS A N 1
ATOM 964 C CA . LYS A 1 146 ? 15.534 66.819 2.194 1.00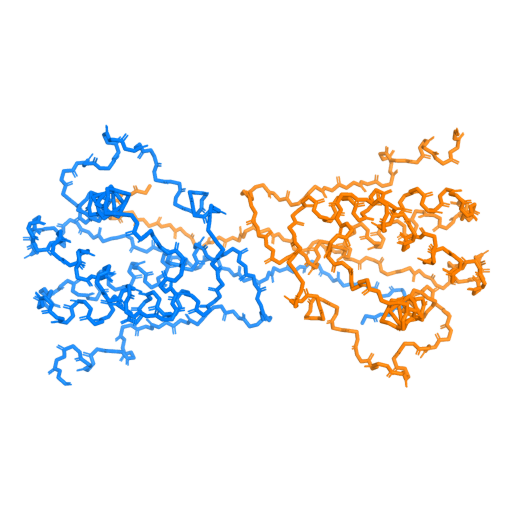 36.60 146 LYS A CA 1
ATOM 965 C C . LYS A 1 146 ? 15.616 67.828 1.045 1.00 39.19 146 LYS A C 1
ATOM 966 O O . LYS A 1 146 ? 14.589 68.157 0.415 1.00 32.83 146 LYS A O 1
ATOM 972 N N . ASP A 1 147 ? 16.823 68.311 0.782 1.00 31.69 147 ASP A N 1
ATOM 973 C CA . ASP A 1 147 ? 17.068 69.324 -0.225 1.00 35.95 147 ASP A CA 1
ATOM 974 C C . ASP A 1 147 ? 16.550 68.917 -1.602 1.00 33.49 147 ASP A C 1
ATOM 975 O O . ASP A 1 147 ? 16.081 69.745 -2.348 0.83 31.42 147 ASP A O 1
ATOM 980 N N . VAL A 1 148 ? 16.660 67.643 -1.935 1.00 30.10 148 VAL A N 1
ATOM 981 C CA . VAL A 1 148 ? 16.287 67.163 -3.262 1.00 30.05 148 VAL A CA 1
ATOM 982 C C . VAL A 1 148 ? 14.901 66.507 -3.260 1.00 33.25 148 VAL A C 1
ATOM 983 O O . VAL A 1 148 ? 14.471 65.949 -4.271 1.00 33.96 148 VAL A O 1
ATOM 987 N N . HIS A 1 149 ? 14.214 66.567 -2.126 1.00 28.98 149 HIS A N 1
ATOM 988 C CA . HIS A 1 149 ? 12.865 66.011 -2.018 1.00 32.72 149 HIS A CA 1
ATOM 989 C C . HIS A 1 149 ? 12.827 64.526 -2.379 1.00 35.55 149 HIS A C 1
ATOM 990 O O . HIS A 1 149 ? 11.967 64.068 -3.151 1.00 33.93 149 HIS A O 1
ATOM 997 N N . PHE A 1 150 ? 13.767 63.772 -1.813 1.00 32.61 150 PHE A N 1
ATOM 998 C CA . PHE A 1 150 ? 13.766 62.325 -1.962 1.00 29.46 150 PHE A CA 1
ATOM 999 C C . PHE A 1 150 ? 12.382 61.802 -1.575 1.00 33.25 150 PHE A C 1
ATOM 1000 O O . PHE A 1 150 ? 11.817 62.215 -0.562 1.00 32.40 150 PHE A O 1
ATOM 1008 N N . PRO A 1 151 ? 11.832 60.887 -2.384 1.00 35.56 151 PRO A N 1
ATOM 1009 C CA . PRO A 1 151 ? 10.441 60.441 -2.201 1.00 32.06 151 PRO A CA 1
ATOM 1010 C C . PRO A 1 151 ? 10.202 59.886 -0.795 1.00 34.31 151 PRO A C 1
ATOM 1011 O O . PRO A 1 151 ? 10.973 59.052 -0.301 1.00 32.13 151 PRO A O 1
ATOM 1015 N N . LEU A 1 152 ? 9.132 60.336 -0.147 1.00 29.31 152 LEU A N 1
ATOM 1016 C CA . LEU A 1 152 ? 8.925 59.988 1.254 1.00 29.62 152 LEU A CA 1
ATOM 1017 C C . LEU A 1 152 ? 8.730 58.484 1.459 1.00 30.80 152 LEU A C 1
ATOM 1018 O O . LEU A 1 152 ? 8.999 57.963 2.542 1.00 33.24 152 LEU A O 1
ATOM 1023 N N . SER A 1 153 ? 8.275 57.787 0.422 1.00 28.88 153 SER A N 1
ATOM 1024 C CA . SER A 1 153 ? 7.969 56.359 0.536 1.00 33.44 153 SER A CA 1
ATOM 1025 C C . SER A 1 153 ? 9.214 55.502 0.772 1.00 33.61 153 SER A C 1
ATOM 1026 O O . SER A 1 153 ? 9.129 54.414 1.351 1.00 30.77 153 SER A O 1
ATOM 1029 N N . VAL A 1 154 ? 10.367 55.981 0.324 1.00 32.41 154 VAL A N 1
ATOM 1030 C CA . VAL A 1 154 ? 11.594 55.164 0.393 1.00 35.48 154 VAL A CA 1
ATOM 1031 C C . VAL A 1 154 ? 12.722 55.839 1.159 1.00 34.14 154 VAL A C 1
ATOM 1032 O O . VAL A 1 154 ? 13.836 55.307 1.251 1.00 34.26 154 VAL A O 1
ATOM 1036 N N . LEU A 1 155 ? 12.438 56.999 1.715 1.00 34.77 155 LEU A N 1
ATOM 1037 C CA . LEU A 1 155 ? 13.399 57.733 2.501 1.00 35.98 155 LEU A CA 1
ATOM 1038 C C . LEU A 1 155 ? 13.969 56.918 3.658 1.00 33.46 155 LEU A C 1
ATOM 1039 O O . LEU A 1 155 ? 15.162 56.902 3.872 1.00 33.68 155 LEU A O 1
ATOM 1044 N N . GLU A 1 156 ? 13.112 56.248 4.406 1.00 32.27 156 GLU A N 1
ATOM 1045 C CA . GLU A 1 156 ? 13.596 55.513 5.577 1.00 33.05 156 GLU A CA 1
ATOM 1046 C C . GLU A 1 156 ? 14.495 54.359 5.153 1.00 34.05 156 GLU A C 1
ATOM 1047 O O . GLU A 1 156 ? 15.533 54.132 5.755 1.00 32.15 156 GLU A O 1
ATOM 1053 N N . GLU A 1 157 ? 14.088 53.639 4.112 1.00 32.13 157 GLU A N 1
ATOM 1054 C CA . GLU A 1 157 ? 14.881 52.552 3.554 1.00 35.37 157 GLU A CA 1
ATOM 1055 C C . GLU A 1 157 ? 16.306 53.018 3.195 1.00 35.71 157 GLU A C 1
ATOM 1056 O O . GLU A 1 157 ? 17.305 52.361 3.541 1.00 32.15 157 GLU A O 1
ATOM 1062 N N . PHE A 1 158 ? 16.396 54.143 2.490 1.00 29.08 158 PHE A N 1
ATOM 1063 C CA . PHE A 1 158 ? 17.694 54.707 2.125 1.00 26.54 158 PHE A CA 1
ATOM 1064 C C . PHE A 1 158 ? 18.497 55.108 3.365 1.00 32.31 158 PHE A C 1
ATOM 1065 O O . PHE A 1 158 ? 19.694 54.799 3.480 1.00 27.22 158 PHE A O 1
ATOM 1073 N N . TRP A 1 159 ? 17.853 55.820 4.284 1.00 29.29 159 TRP A N 1
ATOM 1074 C CA . TRP A 1 159 ? 18.545 56.293 5.480 1.00 28.53 159 TRP A CA 1
ATOM 1075 C C . TRP A 1 159 ? 19.117 55.143 6.305 1.00 30.86 159 TRP A C 1
ATOM 1076 O O . TRP A 1 159 ? 20.272 55.193 6.740 1.00 30.97 159 TRP A O 1
ATOM 1087 N N . GLN A 1 160 ? 18.322 54.122 6.558 1.00 26.55 160 GLN A N 1
ATOM 1088 C CA . GLN A 1 160 ? 18.785 53.047 7.405 1.00 31.31 160 GLN A CA 1
ATOM 1089 C C . GLN A 1 160 ? 19.941 52.303 6.751 0.87 32.54 160 GLN A C 1
ATOM 1090 O O . GLN A 1 160 ? 20.796 51.773 7.418 1.00 31.90 160 GLN A O 1
ATOM 1096 N N . TRP A 1 161 ? 19.972 52.308 5.430 1.00 28.42 161 TRP A N 1
ATOM 1097 C CA . TRP A 1 161 ? 21.120 51.741 4.718 1.00 31.16 161 TRP A CA 1
ATOM 1098 C C . TRP A 1 161 ? 22.400 52.524 4.999 1.00 32.88 161 TRP A C 1
ATOM 1099 O O . TRP A 1 161 ? 23.392 51.958 5.466 1.00 30.84 161 TRP A O 1
ATOM 1110 N N . ILE A 1 162 ? 22.406 53.823 4.725 1.00 29.03 162 ILE A N 1
ATOM 1111 C CA . ILE A 1 162 ? 23.661 54.565 4.930 1.00 29.91 162 ILE A CA 1
ATOM 1112 C C . ILE A 1 162 ? 24.022 54.747 6.410 1.00 30.97 162 ILE A C 1
ATOM 1113 O O . ILE A 1 162 ? 25.206 54.788 6.755 1.00 29.70 162 ILE A O 1
ATOM 1118 N N . GLU A 1 163 ? 23.021 54.903 7.275 1.00 28.40 163 GLU A N 1
ATOM 1119 C CA . GLU A 1 163 ? 23.290 55.065 8.711 1.00 30.68 163 GLU A CA 1
ATOM 1120 C C . GLU A 1 163 ? 24.038 53.867 9.259 1.00 32.16 163 GLU A C 1
ATOM 1121 O O . GLU A 1 163 ? 24.932 54.014 10.094 1.00 32.39 163 GLU A O 1
ATOM 1127 N N . SER A 1 164 ? 23.671 52.670 8.810 1.00 26.66 164 SER A N 1
ATOM 1128 C CA . SER A 1 164 ? 24.360 51.483 9.306 1.00 32.32 164 SER A CA 1
ATOM 1129 C C . SER A 1 164 ? 25.621 51.168 8.512 1.00 33.24 164 SER A C 1
ATOM 1130 O O . SER A 1 164 ? 26.648 50.840 9.098 1.00 33.82 164 SER A O 1
ATOM 1133 N N . PHE A 1 165 ? 25.542 51.259 7.185 1.00 29.76 165 PHE A N 1
ATOM 1134 C CA . PHE A 1 165 ? 26.676 50.892 6.339 1.00 31.83 165 PHE A CA 1
ATOM 1135 C C . PHE A 1 165 ? 27.863 51.796 6.644 1.00 29.87 165 PHE A C 1
ATOM 1136 O O . PHE A 1 165 ? 29.019 51.361 6.607 1.00 30.06 165 PHE A O 1
ATOM 1144 N N . SER A 1 166 ? 27.579 53.062 6.946 1.00 30.09 166 SER A N 1
ATOM 1145 C CA . SER A 1 166 ? 28.636 54.034 7.221 1.00 30.13 166 SER A CA 1
ATOM 1146 C C . SER A 1 166 ? 29.469 53.640 8.440 1.00 33.19 166 SER A C 1
ATOM 1147 O O . SER A 1 166 ? 30.637 54.024 8.559 1.00 29.91 166 SER A O 1
ATOM 1150 N N . ILE A 1 167 ? 28.893 52.871 9.355 1.00 30.04 167 ILE A N 1
ATOM 1151 C CA . ILE A 1 167 ? 29.677 52.475 10.531 1.00 33.00 167 ILE A CA 1
ATOM 1152 C C . ILE A 1 167 ? 30.932 51.678 10.136 1.00 31.16 167 ILE A C 1
ATOM 1153 O O . ILE A 1 167 ? 31.978 51.792 10.783 1.00 31.97 167 ILE A O 1
ATOM 1158 N N . ARG A 1 168 ? 30.820 50.864 9.088 1.00 29.99 168 ARG A N 1
ATOM 1159 C CA . ARG A 1 168 ? 31.927 50.015 8.650 1.00 30.95 168 ARG A CA 1
ATOM 1160 C C . ARG A 1 168 ? 33.010 50.766 7.907 1.00 29.62 168 ARG A C 1
ATOM 1161 O O . ARG A 1 168 ? 34.047 50.188 7.571 1.00 29.38 168 ARG A O 1
ATOM 1169 N N . MET A 1 169 ? 32.788 52.046 7.627 1.00 28.34 169 MET A N 1
ATOM 1170 C CA . MET A 1 169 ? 33.855 52.829 6.991 1.00 29.21 169 MET A CA 1
ATOM 1171 C C . MET A 1 169 ? 34.816 53.411 8.031 1.00 28.50 169 MET A C 1
ATOM 1172 O O . MET A 1 169 ? 35.920 53.852 7.690 1.00 30.82 169 MET A O 1
ATOM 1177 N N . ILE A 1 170 ? 34.393 53.431 9.296 1.00 30.12 170 ILE A N 1
ATOM 1178 C CA . ILE A 1 170 ? 35.190 54.087 10.339 1.00 29.05 170 ILE A CA 1
ATOM 1179 C C . ILE A 1 170 ? 36.488 53.306 10.535 1.00 29.34 170 ILE A C 1
ATOM 1180 O O . ILE A 1 170 ? 36.462 52.103 10.835 1.00 27.02 170 ILE A O 1
ATOM 1185 N N . ASN A 1 171 ? 37.615 53.981 10.363 1.00 28.51 171 ASN A N 1
ATOM 1186 C CA . ASN A 1 171 ? 38.909 53.306 10.481 1.00 29.79 171 ASN A CA 1
ATOM 1187 C C . ASN A 1 171 ? 39.869 53.979 11.461 1.00 35.21 171 ASN A C 1
ATOM 1188 O O . ASN A 1 171 ? 40.994 53.495 11.688 1.00 33.99 171 ASN A O 1
ATOM 1193 N N . ARG A 1 172 ? 39.420 55.083 12.054 1.00 34.63 172 ARG A N 1
ATOM 1194 C CA . ARG A 1 172 ? 40.184 55.755 13.109 1.00 33.36 172 ARG A CA 1
ATOM 1195 C C . ARG A 1 172 ? 39.306 55.862 14.345 1.00 35.29 172 ARG A C 1
ATOM 1196 O O . ARG A 1 172 ? 38.238 56.499 14.316 1.00 36.73 172 ARG A O 1
ATOM 1204 N N . ARG A 1 173 ? 39.725 55.221 15.430 1.00 33.12 173 ARG A N 1
ATOM 1205 C CA . ARG A 1 173 ? 38.944 55.276 16.668 1.00 30.61 173 ARG A CA 1
ATOM 1206 C C . ARG A 1 173 ? 39.541 56.330 17.598 1.00 40.70 173 ARG A C 1
ATOM 1207 O O . ARG A 1 173 ? 40.766 56.482 17.662 1.00 34.80 173 ARG A O 1
ATOM 1215 N N . THR A 1 174 ? 38.678 57.079 18.286 1.00 38.21 174 THR A N 1
ATOM 1216 C CA . THR A 1 174 ? 39.137 58.191 19.123 1.00 39.08 174 THR A CA 1
ATOM 1217 C C . THR A 1 174 ? 38.422 58.195 20.460 1.00 38.66 174 THR A C 1
ATOM 1218 O O . THR A 1 174 ? 38.630 59.109 21.268 1.00 38.28 174 THR A O 1
ATOM 1222 N N . THR A 1 175 ? 37.567 57.190 20.669 1.00 38.37 175 THR A N 1
ATOM 1223 C CA . THR A 1 175 ? 36.832 57.018 21.924 1.00 34.57 175 THR A CA 1
ATOM 1224 C C . THR A 1 175 ? 36.550 55.539 22.176 1.00 36.75 175 THR A C 1
ATOM 1225 O O . THR A 1 175 ? 36.536 54.740 21.230 1.00 37.57 175 THR A O 1
ATOM 1229 N N . LEU A 1 176 ? 36.280 55.188 23.422 1.00 32.67 176 LEU A N 1
ATOM 1230 C CA . LEU A 1 176 ? 35.869 53.847 23.777 1.00 32.78 176 LEU A CA 1
ATOM 1231 C C . LEU A 1 176 ? 34.391 53.616 23.492 1.00 39.94 176 LEU A C 1
ATOM 1232 O O . LEU A 1 176 ? 33.958 52.488 23.385 1.00 39.21 176 LEU A O 1
ATOM 1237 N N . GLU A 1 177 ? 33.609 54.681 23.381 1.00 39.07 177 GLU A N 1
ATOM 1238 C CA . GLU A 1 177 ? 32.179 54.565 23.105 1.00 41.19 177 GLU A CA 1
ATOM 1239 C C . GLU A 1 177 ? 31.922 54.015 21.720 1.00 39.49 177 GLU A C 1
ATOM 1240 O O . GLU A 1 177 ? 32.708 54.237 20.834 0.88 39.01 177 GLU A O 1
ATOM 1246 N N . PRO A 1 178 ? 30.812 53.320 21.519 1.00 42.09 178 PRO A N 1
ATOM 1247 C CA . PRO A 1 178 ? 30.504 52.841 20.160 1.00 44.59 178 PRO A CA 1
ATOM 1248 C C . PRO A 1 178 ? 29.994 53.976 19.267 1.00 39.83 178 PRO A C 1
ATOM 1249 O O . PRO A 1 178 ? 29.473 54.961 19.794 1.00 38.72 178 PRO A O 1
ATOM 1253 N N . PRO A 1 179 ? 30.182 53.859 17.941 1.00 38.68 179 PRO A N 1
ATOM 1254 C CA . PRO A 1 179 ? 29.665 54.871 17.015 1.00 36.20 179 PRO A CA 1
ATOM 1255 C C . PRO A 1 179 ? 28.183 55.108 17.265 1.00 35.85 179 PRO A C 1
ATOM 1256 O O . PRO A 1 179 ? 27.433 54.172 17.576 1.00 34.21 179 PRO A O 1
ATOM 1260 N N . ARG A 1 180 ? 27.777 56.362 17.150 1.00 31.88 180 ARG A N 1
ATOM 1261 C CA . ARG A 1 180 ? 26.408 56.771 17.459 1.00 38.06 180 ARG A CA 1
ATOM 1262 C C . ARG A 1 180 ? 25.405 56.172 16.479 1.00 35.64 180 ARG A C 1
ATOM 1263 O O . ARG A 1 180 ? 25.630 56.194 15.270 1.00 34.68 180 ARG A O 1
ATOM 1271 N N . ARG A 1 181 ? 24.298 55.639 16.991 1.00 38.81 181 ARG A N 1
ATOM 1272 C CA . ARG A 1 181 ? 23.217 55.202 16.110 1.00 34.09 181 ARG A CA 1
ATOM 1273 C C . ARG A 1 181 ? 22.254 56.367 15.884 1.00 38.52 181 ARG A C 1
ATOM 1274 O O . ARG A 1 181 ? 21.936 57.114 16.818 1.00 37.73 181 ARG A O 1
ATOM 1282 N N . VAL A 1 182 ? 21.804 56.540 14.643 1.00 43.02 182 VAL A N 1
ATOM 1283 C CA . VAL A 1 182 ? 20.812 57.561 14.328 1.00 37.56 182 VAL A CA 1
ATOM 1284 C C . VAL A 1 182 ? 19.605 56.893 13.672 1.00 35.10 182 VAL A C 1
ATOM 1285 O O . VAL A 1 182 ? 19.534 56.798 12.453 1.00 37.22 182 VAL A O 1
ATOM 1289 N N . PRO A 1 183 ? 18.660 56.399 14.484 1.00 36.31 183 PRO A N 1
ATOM 1290 C CA . PRO A 1 183 ? 17.492 55.741 13.888 1.00 41.32 183 PRO A CA 1
ATOM 1291 C C . PRO A 1 183 ? 16.608 56.766 13.188 1.00 37.65 183 PRO A C 1
ATOM 1292 O O . PRO A 1 183 ? 16.610 57.949 13.563 1.00 34.26 183 PRO A O 1
ATOM 1296 N N . TYR A 1 184 ? 15.870 56.318 12.181 1.00 34.37 184 TYR A N 1
ATOM 1297 C CA . TYR A 1 184 ? 15.056 57.225 11.383 1.00 38.57 184 TYR A CA 1
ATOM 1298 C C . TYR A 1 184 ? 14.107 58.029 12.265 1.00 36.62 184 TYR A C 1
ATOM 1299 O O . TYR A 1 184 ? 13.790 59.178 11.964 1.00 36.30 184 TYR A O 1
ATOM 1308 N N . SER A 1 185 ? 13.672 57.427 13.366 1.00 40.46 185 SER A N 1
ATOM 1309 C CA . SER A 1 185 ? 12.704 58.072 14.253 1.00 41.94 185 SER A CA 1
ATOM 1310 C C . SER A 1 185 ? 13.244 59.369 14.854 1.00 43.26 185 SER A C 1
ATOM 1311 O O . SER A 1 185 ? 12.482 60.310 15.092 1.00 40.76 185 SER A O 1
ATOM 1314 N N . GLU A 1 186 ? 14.545 59.428 15.072 1.00 35.31 186 GLU A N 1
ATOM 1315 C CA . GLU A 1 186 ? 15.172 60.624 15.616 1.00 37.82 186 GLU A CA 1
ATOM 1316 C C . GLU A 1 186 ? 15.135 61.796 14.658 1.00 34.77 186 GLU A C 1
ATOM 1317 O O . GLU A 1 186 ? 15.180 62.930 15.075 1.00 36.92 186 GLU A O 1
ATOM 1323 N N . ILE A 1 187 ? 15.059 61.514 13.369 1.00 34.23 187 ILE A N 1
ATOM 1324 C CA . ILE A 1 187 ? 15.135 62.567 12.353 1.00 38.26 187 ILE A CA 1
ATOM 1325 C C . ILE A 1 187 ? 13.909 62.664 11.445 1.00 37.42 187 ILE A C 1
ATOM 1326 O O . ILE A 1 187 ? 13.879 63.503 10.545 1.00 32.45 187 ILE A O 1
ATOM 1331 N N . GLN A 1 188 ? 12.904 61.820 11.665 1.00 37.74 188 GLN A N 1
ATOM 1332 C CA . GLN A 1 188 ? 11.790 61.751 10.723 1.00 38.13 188 GLN A CA 1
ATOM 1333 C C . GLN A 1 188 ? 11.014 63.059 10.619 1.00 41.49 188 GLN A C 1
ATOM 1334 O O . GLN A 1 188 ? 10.543 63.420 9.531 1.00 39.10 188 GLN A O 1
ATOM 1340 N N . ASP A 1 189 ? 10.892 63.772 11.736 1.00 38.11 189 ASP A N 1
ATOM 1341 C CA . ASP A 1 189 ? 10.159 65.031 11.737 1.00 39.97 189 ASP A CA 1
ATOM 1342 C C . ASP A 1 189 ? 10.851 66.058 10.849 1.00 40.87 189 ASP A C 1
ATOM 1343 O O . ASP A 1 189 ? 10.197 66.821 10.141 1.00 36.72 189 ASP A O 1
ATOM 1348 N N . PHE A 1 190 ? 12.179 66.056 10.871 1.00 36.74 190 PHE A N 1
ATOM 1349 C CA . PHE A 1 190 ? 12.953 66.989 10.070 1.00 32.63 190 PHE A CA 1
ATOM 1350 C C . PHE A 1 190 ? 12.586 66.961 8.590 1.00 34.56 190 PHE A C 1
ATOM 1351 O O . PHE A 1 190 ? 12.579 68.002 7.926 1.00 35.91 190 PHE A O 1
ATOM 1359 N N . PHE A 1 191 ? 12.286 65.779 8.059 1.00 35.59 191 PHE A N 1
ATOM 1360 C CA . PHE A 1 191 ? 12.056 65.656 6.615 1.00 35.67 191 PHE A CA 1
ATOM 1361 C C . PHE A 1 191 ? 10.711 66.207 6.193 1.00 40.77 191 PHE A C 1
ATOM 1362 O O . PHE A 1 191 ? 10.472 66.455 5.012 1.00 40.59 191 PHE A O 1
ATOM 1370 N N . VAL A 1 192 ? 9.841 66.399 7.171 1.00 36.71 192 VAL A N 1
ATOM 1371 C CA . VAL A 1 192 ? 8.449 66.700 6.897 1.00 46.63 192 VAL A CA 1
ATOM 1372 C C . VAL A 1 192 ? 8.142 68.083 7.475 1.00 46.91 192 VAL A C 1
ATOM 1373 O O . VAL A 1 192 ? 7.008 68.567 7.449 1.00 46.09 192 VAL A O 1
ATOM 1377 N N . SER A 1 193 ? 9.204 68.701 7.962 1.00 43.72 193 SER A N 1
ATOM 1378 C CA . SER A 1 193 ? 9.286 70.117 8.238 1.00 50.37 193 SER A CA 1
ATOM 1379 C C . SER A 1 193 ? 9.706 70.388 9.658 1.00 53.61 193 SER A C 1
ATOM 1380 O O . SER A 1 193 ? 10.836 70.764 9.888 1.00 56.23 193 SER A O 1
ATOM 1384 N N . ALA B 1 30 ? 27.293 42.329 -1.919 1.00 72.36 30 ALA B N 1
ATOM 1385 C CA . ALA B 1 30 ? 26.628 43.598 -1.675 1.00 65.43 30 ALA B CA 1
ATOM 1386 C C . ALA B 1 30 ? 25.906 44.035 -2.920 1.00 65.25 30 ALA B C 1
ATOM 1387 O O . ALA B 1 30 ? 26.540 44.410 -3.889 1.00 70.32 30 ALA B O 1
ATOM 1389 N N . GLU B 1 31 ? 24.583 43.978 -2.899 1.00 62.16 31 GLU B N 1
ATOM 1390 C CA . GLU B 1 31 ? 23.779 44.499 -3.996 1.00 65.23 31 GLU B CA 1
ATOM 1391 C C . GLU B 1 31 ? 22.400 44.802 -3.468 1.00 60.62 31 GLU B C 1
ATOM 1392 O O . GLU B 1 31 ? 22.072 44.438 -2.355 1.00 58.76 31 GLU B O 1
ATOM 1398 N N . SER B 1 32 ? 21.590 45.459 -4.278 1.00 59.45 32 SER B N 1
ATOM 1399 C CA . SER B 1 32 ? 20.248 45.839 -3.872 1.00 59.57 32 SER B CA 1
ATOM 1400 C C . SER B 1 32 ? 19.454 44.715 -3.221 1.00 59.80 32 SER B C 1
ATOM 1401 O O . SER B 1 32 ? 19.267 43.663 -3.815 1.00 60.23 32 SER B O 1
ATOM 1404 N N . GLY B 1 33 ? 18.966 44.966 -2.011 1.00 55.40 33 GLY B N 1
ATOM 1405 C CA . GLY B 1 33 ? 18.115 44.030 -1.301 1.00 50.73 33 GLY B CA 1
ATOM 1406 C C . GLY B 1 33 ? 18.858 43.214 -0.266 1.00 52.84 33 GLY B C 1
ATOM 1407 O O . GLY B 1 33 ? 18.293 42.769 0.717 1.00 52.62 33 GLY B O 1
ATOM 1408 N N . SER B 1 34 ? 20.144 43.029 -0.508 1.00 53.01 34 SER B N 1
ATOM 1409 C CA . SER B 1 34 ? 20.996 42.227 0.353 1.00 49.26 34 SER B CA 1
ATOM 1410 C C . SER B 1 34 ? 20.910 42.603 1.811 1.00 49.04 34 SER B C 1
ATOM 1411 O O . SER B 1 34 ? 20.571 43.713 2.161 1.00 46.39 34 SER B O 1
ATOM 1414 N N . ILE B 1 35 ? 21.259 41.655 2.660 1.00 52.44 35 ILE B N 1
ATOM 1415 C CA . ILE B 1 35 ? 21.403 41.923 4.084 1.00 52.41 35 ILE B CA 1
ATOM 1416 C C . ILE B 1 35 ? 22.790 41.469 4.538 1.00 53.65 35 ILE B C 1
ATOM 1417 O O . ILE B 1 35 ? 23.160 40.311 4.327 1.00 51.19 35 ILE B O 1
ATOM 1422 N N . CYS B 1 36 ? 23.560 42.377 5.137 1.00 50.40 36 CYS B N 1
ATOM 1423 C CA . CYS B 1 36 ? 24.844 42.011 5.733 1.00 47.34 36 CYS B CA 1
ATOM 1424 C C . CYS B 1 36 ? 24.676 41.829 7.232 1.00 43.81 36 CYS B C 1
ATOM 1425 O O . CYS B 1 36 ? 24.316 42.775 7.941 1.00 42.44 36 CYS B O 1
ATOM 1428 N N . GLU B 1 37 ? 24.932 40.618 7.722 0.90 43.75 37 GLU B N 1
ATOM 1429 C CA . GLU B 1 37 ? 24.785 40.349 9.149 1.00 47.47 37 GLU B CA 1
ATOM 1430 C C . GLU B 1 37 ? 25.779 41.194 9.935 1.00 38.09 37 GLU B C 1
ATOM 1431 O O . GLU B 1 37 ? 26.783 41.644 9.390 1.00 41.32 37 GLU B O 1
ATOM 1437 N N . ALA B 1 38 ? 25.488 41.424 11.211 1.00 37.15 38 ALA B N 1
ATOM 1438 C CA . ALA B 1 38 ? 26.428 42.117 12.078 1.00 41.80 38 ALA B CA 1
ATOM 1439 C C . ALA B 1 38 ? 27.747 41.338 12.072 1.00 45.26 38 ALA B C 1
ATOM 1440 O O . ALA B 1 38 ? 27.745 40.110 11.919 1.00 40.06 38 ALA B O 1
ATOM 1442 N N . ARG B 1 39 ? 28.862 42.039 12.218 1.00 41.83 39 ARG B N 1
ATOM 1443 C CA . ARG B 1 39 ? 30.171 41.399 12.259 1.00 43.39 39 ARG B CA 1
ATOM 1444 C C . ARG B 1 39 ? 31.166 42.183 13.096 1.00 41.11 39 ARG B C 1
ATOM 1445 O O . ARG B 1 39 ? 30.927 43.321 13.441 1.00 42.63 39 ARG B O 1
ATOM 1453 N N . ILE B 1 40 ? 32.282 41.560 13.441 1.00 43.06 40 ILE B N 1
ATOM 1454 C CA . ILE B 1 40 ? 33.313 42.267 14.185 1.00 44.70 40 ILE B CA 1
ATOM 1455 C C . ILE B 1 40 ? 34.538 42.421 13.302 1.00 39.27 40 ILE B C 1
ATOM 1456 O O . ILE B 1 40 ? 34.810 41.578 12.443 1.00 42.88 40 ILE B O 1
ATOM 1461 N N . ASP B 1 41 ? 35.272 43.505 13.504 1.00 40.85 41 ASP B N 1
ATOM 1462 C CA . ASP B 1 41 ? 36.470 43.746 12.727 1.00 36.10 41 ASP B CA 1
ATOM 1463 C C . ASP B 1 41 ? 37.578 42.805 13.200 1.00 40.70 41 ASP B C 1
ATOM 1464 O O . ASP B 1 41 ? 37.999 41.895 12.468 1.00 42.42 41 ASP B O 1
ATOM 1469 N N . PHE B 1 42 ? 38.050 43.026 14.423 1.00 37.20 42 PHE B N 1
ATOM 1470 C CA . PHE B 1 42 ? 39.018 42.117 15.040 1.00 42.81 42 PHE B CA 1
ATOM 1471 C C . PHE B 1 42 ? 38.823 42.035 16.558 1.00 42.63 42 PHE B C 1
ATOM 1472 O O . PHE B 1 42 ? 38.446 43.016 17.199 1.00 40.11 42 PHE B O 1
ATOM 1480 N N . VAL B 1 43 ? 39.108 40.882 17.133 1.00 41.12 43 VAL B N 1
ATOM 1481 C CA . VAL B 1 43 ? 38.981 40.703 18.563 1.00 42.33 43 VAL B CA 1
ATOM 1482 C C . VAL B 1 43 ? 40.238 41.151 19.303 1.00 40.67 43 VAL B C 1
ATOM 1483 O O . VAL B 1 43 ? 41.330 40.872 18.865 1.00 45.47 43 VAL B O 1
ATOM 1487 N N . PHE B 1 44 ? 40.081 41.854 20.414 1.00 36.83 44 PHE B N 1
ATOM 1488 C CA . PHE B 1 44 ? 41.231 42.112 21.300 1.00 41.12 44 PHE B CA 1
ATOM 1489 C C . PHE B 1 44 ? 41.466 40.831 22.105 1.00 40.74 44 PHE B C 1
ATOM 1490 O O . PHE B 1 44 ? 40.651 40.490 22.965 1.00 41.88 44 PHE B O 1
ATOM 1498 N N . PRO B 1 45 ? 42.570 40.114 21.838 1.00 40.56 45 PRO B N 1
ATOM 1499 C CA . PRO B 1 45 ? 42.813 38.839 22.538 1.00 38.71 45 PRO B CA 1
ATOM 1500 C C . PRO B 1 45 ? 42.994 39.006 24.046 1.00 37.64 45 PRO B C 1
ATOM 1501 O O . PRO B 1 45 ? 43.285 40.107 24.530 1.00 36.19 45 PRO B O 1
ATOM 1505 N N . GLU B 1 46 ? 42.853 37.904 24.777 1.00 40.49 46 GLU B N 1
ATOM 1506 C CA . GLU B 1 46 ? 43.228 37.853 26.188 1.00 43.34 46 GLU B CA 1
ATOM 1507 C C . GLU B 1 46 ? 44.633 38.443 26.430 1.00 41.28 46 GLU B C 1
ATOM 1508 O O . GLU B 1 46 ? 45.582 38.163 25.679 1.00 36.71 46 GLU B O 1
ATOM 1514 N N . VAL B 1 47 ? 44.751 39.237 27.483 1.00 38.04 47 VAL B N 1
ATOM 1515 C CA . VAL B 1 47 ? 46.018 39.793 27.919 1.00 39.93 47 VAL B CA 1
ATOM 1516 C C . VAL B 1 47 ? 46.404 39.260 29.294 1.00 44.87 47 VAL B C 1
ATOM 1517 O O . VAL B 1 47 ? 45.692 39.471 30.254 1.00 44.36 47 VAL B O 1
ATOM 1521 N N . LYS B 1 48 ? 47.544 38.587 29.379 1.00 43.30 48 LYS B N 1
ATOM 1522 C CA . LYS B 1 48 ? 48.056 38.092 30.657 1.00 40.46 48 LYS B CA 1
ATOM 1523 C C . LYS B 1 48 ? 49.109 39.045 31.194 1.00 43.01 48 LYS B C 1
ATOM 1524 O O . LYS B 1 48 ? 50.208 39.125 30.631 1.00 36.80 48 LYS B O 1
ATOM 1530 N N . PHE B 1 49 ? 48.789 39.776 32.260 1.00 35.07 49 PHE B N 1
ATOM 1531 C CA . PHE B 1 49 ? 49.779 40.659 32.880 1.00 41.43 49 PHE B CA 1
ATOM 1532 C C . PHE B 1 49 ? 50.877 39.853 33.590 1.00 41.31 49 PHE B C 1
ATOM 1533 O O . PHE B 1 49 ? 50.633 38.745 34.073 1.00 42.38 49 PHE B O 1
ATOM 1541 N N . PRO B 1 50 ? 52.099 40.396 33.634 1.00 41.42 50 PRO B N 1
ATOM 1542 C CA . PRO B 1 50 ? 53.210 39.608 34.192 1.00 39.46 50 PRO B CA 1
ATOM 1543 C C . PRO B 1 50 ? 52.974 39.297 35.675 1.00 39.90 50 PRO B C 1
ATOM 1544 O O . PRO B 1 50 ? 52.389 40.125 36.378 1.00 41.55 50 PRO B O 1
ATOM 1548 N N . SER B 1 51 ? 53.395 38.126 36.147 1.00 41.83 51 SER B N 1
ATOM 1549 C CA . SER B 1 51 ? 53.357 37.854 37.586 1.00 47.14 51 SER B CA 1
ATOM 1550 C C . SER B 1 51 ? 54.499 38.585 38.279 1.00 46.20 51 SER B C 1
ATOM 1551 O O . SER B 1 51 ? 55.459 39.020 37.620 1.00 41.57 51 SER B O 1
ATOM 1554 N N . LYS B 1 52 ? 54.409 38.722 39.594 1.00 43.87 52 LYS B N 1
ATOM 1555 C CA . LYS B 1 52 ? 55.428 39.424 40.361 1.00 45.66 52 LYS B CA 1
ATOM 1556 C C . LYS B 1 52 ? 56.814 38.798 40.242 1.00 41.19 52 LYS B C 1
ATOM 1557 O O . LYS B 1 52 ? 57.785 39.425 40.574 1.00 44.58 52 LYS B O 1
ATOM 1563 N N . LYS B 1 53 ? 56.903 37.577 39.743 1.00 43.07 53 LYS B N 1
ATOM 1564 C CA . LYS B 1 53 ? 58.192 36.961 39.487 1.00 43.63 53 LYS B CA 1
ATOM 1565 C C . LYS B 1 53 ? 59.080 37.803 38.584 1.00 45.59 53 LYS B C 1
ATOM 1566 O O . LYS B 1 53 ? 60.284 37.769 38.706 1.00 43.15 53 LYS B O 1
ATOM 1572 N N . VAL B 1 54 ? 58.481 38.550 37.669 1.00 42.12 54 VAL B N 1
ATOM 1573 C CA . VAL B 1 54 ? 59.252 39.355 36.721 1.00 38.53 54 VAL B CA 1
ATOM 1574 C C . VAL B 1 54 ? 59.984 40.484 37.425 1.00 41.85 54 VAL B C 1
ATOM 1575 O O . VAL B 1 54 ? 61.173 40.707 37.185 1.00 38.02 54 VAL B O 1
ATOM 1579 N N . TYR B 1 55 ? 59.275 41.208 38.285 1.00 38.73 55 TYR B N 1
ATOM 1580 C CA . TYR B 1 55 ? 59.915 42.267 39.056 1.00 40.48 55 TYR B CA 1
ATOM 1581 C C . TYR B 1 55 ? 61.039 41.687 39.916 1.00 42.56 55 TYR B C 1
ATOM 1582 O O . TYR B 1 55 ? 62.107 42.287 40.046 1.00 43.22 55 TYR B O 1
ATOM 1591 N N . LEU B 1 56 ? 60.806 40.517 40.475 1.00 39.79 56 LEU B N 1
ATOM 1592 C CA . LEU B 1 56 ? 61.776 39.920 41.357 1.00 47.35 56 LEU B CA 1
ATOM 1593 C C . LEU B 1 56 ? 63.019 39.422 40.614 1.00 43.50 56 LEU B C 1
ATOM 1594 O O . LEU B 1 56 ? 64.127 39.660 41.053 1.00 41.32 56 LEU B O 1
ATOM 1599 N N . ALA B 1 57 ? 62.821 38.766 39.477 1.00 39.60 57 ALA B N 1
ATOM 1600 C CA . ALA B 1 57 ? 63.936 38.278 38.660 1.00 39.97 57 ALA B CA 1
ATOM 1601 C C . ALA B 1 57 ? 64.748 39.413 38.022 1.00 40.32 57 ALA B C 1
ATOM 1602 O O . ALA B 1 57 ? 65.977 39.335 37.928 1.00 33.06 57 ALA B O 1
ATOM 1604 N N . ALA B 1 58 ? 64.058 40.458 37.570 1.00 37.72 58 ALA B N 1
ATOM 1605 C CA . ALA B 1 58 ? 64.713 41.534 36.826 1.00 37.05 58 ALA B CA 1
ATOM 1606 C C . ALA B 1 58 ? 65.204 42.673 37.710 1.00 37.28 58 ALA B C 1
ATOM 1607 O O . ALA B 1 58 ? 66.290 43.225 37.484 1.00 39.99 58 ALA B O 1
ATOM 1609 N N . GLY B 1 59 ? 64.389 43.052 38.692 1.00 39.95 59 GLY B N 1
ATOM 1610 C CA . GLY B 1 59 ? 64.703 44.194 39.530 1.00 40.77 59 GLY B CA 1
ATOM 1611 C C . GLY B 1 59 ? 64.343 45.511 38.864 1.00 40.89 59 GLY B C 1
ATOM 1612 O O . GLY B 1 59 ? 64.255 45.589 37.631 1.00 41.05 59 GLY B O 1
ATOM 1613 N N . GLU B 1 60 ? 64.161 46.553 39.673 1.00 41.30 60 GLU B N 1
ATOM 1614 C CA . GLU B 1 60 ? 63.648 47.832 39.181 1.00 45.28 60 GLU B CA 1
ATOM 1615 C C . GLU B 1 60 ? 64.613 48.524 38.236 1.00 42.54 60 GLU B C 1
ATOM 1616 O O . GLU B 1 60 ?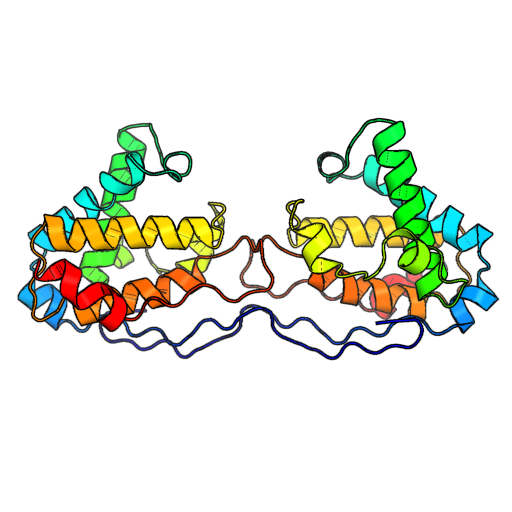 64.201 49.166 37.268 1.00 43.83 60 GLU B O 1
ATOM 1622 N N . GLU B 1 61 ? 65.896 48.395 38.512 1.00 42.19 61 GLU B N 1
ATOM 1623 C CA . GLU B 1 61 ? 66.915 49.061 37.727 1.00 39.84 61 GLU B CA 1
ATOM 1624 C C . GLU B 1 61 ? 66.968 48.543 36.288 0.84 41.07 61 GLU B C 1
ATOM 1625 O O . GLU B 1 61 ? 67.006 49.325 35.356 1.00 39.71 61 GLU B O 1
ATOM 1631 N N . LEU B 1 62 ? 66.928 47.228 36.113 1.00 36.35 62 LEU B N 1
ATOM 1632 C CA . LEU B 1 62 ? 66.886 46.628 34.785 1.00 38.79 62 LEU B CA 1
ATOM 1633 C C . LEU B 1 62 ? 65.610 46.989 34.046 1.00 36.26 62 LEU B C 1
ATOM 1634 O O . LEU B 1 62 ? 65.636 47.294 32.874 1.00 35.33 62 LEU B O 1
ATOM 1639 N N . LEU B 1 63 ? 64.493 46.937 34.746 1.00 35.25 63 LEU B N 1
ATOM 1640 C CA . LEU B 1 63 ? 63.206 47.281 34.136 1.00 38.23 63 LEU B CA 1
ATOM 1641 C C . LEU B 1 63 ? 63.247 48.703 33.567 1.00 41.84 63 LEU B C 1
ATOM 1642 O O . LEU B 1 63 ? 62.859 48.930 32.414 1.00 36.45 63 LEU B O 1
ATOM 1647 N N . ARG B 1 64 ? 63.737 49.655 34.365 1.00 40.38 64 ARG B N 1
ATOM 1648 C CA . ARG B 1 64 ? 63.843 51.048 33.919 1.00 42.14 64 ARG B CA 1
ATOM 1649 C C . ARG B 1 64 ? 64.806 51.194 32.748 1.00 42.26 64 ARG B C 1
ATOM 1650 O O . ARG B 1 64 ? 64.531 51.924 31.793 1.00 41.79 64 ARG B O 1
ATOM 1658 N N . LYS B 1 65 ? 65.933 50.493 32.815 1.00 39.78 65 LYS B N 1
ATOM 1659 C CA . LYS B 1 65 ? 66.892 50.493 31.716 1.00 38.19 65 LYS B CA 1
ATOM 1660 C C . LYS B 1 65 ? 66.253 49.918 30.449 1.00 38.15 65 LYS B C 1
ATOM 1661 O O . LYS B 1 65 ? 66.478 50.424 29.346 1.00 34.07 65 LYS B O 1
ATOM 1667 N N . LEU B 1 66 ? 65.462 48.858 30.604 1.00 36.73 66 LEU B N 1
ATOM 1668 C CA . LEU B 1 66 ? 64.765 48.243 29.464 1.00 36.56 66 LEU B CA 1
ATOM 1669 C C . LEU B 1 66 ? 63.932 49.283 28.718 1.00 33.77 66 LEU B C 1
ATOM 1670 O O . LEU B 1 66 ? 64.035 49.425 27.497 1.00 31.24 66 LEU B O 1
ATOM 1675 N N . VAL B 1 67 ? 63.112 50.008 29.463 1.00 35.95 67 VAL B N 1
ATOM 1676 C CA . VAL B 1 67 ? 62.231 51.002 28.866 1.00 36.82 67 VAL B CA 1
ATOM 1677 C C . VAL B 1 67 ? 63.036 52.106 28.174 1.00 39.61 67 VAL B C 1
ATOM 1678 O O . VAL B 1 67 ? 62.716 52.489 27.046 1.00 36.32 67 VAL B O 1
ATOM 1682 N N . GLU B 1 68 ? 64.100 52.570 28.811 1.00 38.86 68 GLU B N 1
ATOM 1683 C CA . GLU B 1 68 ? 64.973 53.562 28.210 1.00 38.31 68 GLU B CA 1
ATOM 1684 C C . GLU B 1 68 ? 65.566 53.093 26.894 1.00 37.36 68 GLU B C 1
ATOM 1685 O O . GLU B 1 68 ? 65.628 53.847 25.956 0.99 39.24 68 GLU B O 1
ATOM 1691 N N . VAL B 1 69 ? 65.991 51.843 26.823 1.00 35.58 69 VAL B N 1
ATOM 1692 C CA . VAL B 1 69 ? 66.541 51.311 25.578 1.00 34.83 69 VAL B CA 1
ATOM 1693 C C . VAL B 1 69 ? 65.450 51.103 24.522 1.00 37.22 69 VAL B C 1
ATOM 1694 O O . VAL B 1 69 ? 65.675 51.302 23.327 1.00 37.15 69 VAL B O 1
ATOM 1698 N N . HIS B 1 70 ? 64.269 50.691 24.952 1.00 32.85 70 HIS B N 1
ATOM 1699 C CA . HIS B 1 70 ? 63.159 50.573 24.005 1.00 35.44 70 HIS B CA 1
ATOM 1700 C C . HIS B 1 70 ? 62.938 51.950 23.401 1.00 33.78 70 HIS B C 1
ATOM 1701 O O . HIS B 1 70 ? 62.835 52.098 22.187 1.00 35.59 70 HIS B O 1
ATOM 1708 N N . HIS B 1 71 ? 62.903 52.970 24.252 1.00 34.10 71 HIS B N 1
ATOM 1709 C CA . HIS B 1 71 ? 62.670 54.315 23.752 1.00 41.93 71 HIS B CA 1
ATOM 1710 C C . HIS B 1 71 ? 63.748 54.749 22.766 1.00 44.81 71 HIS B C 1
ATOM 1711 O O . HIS B 1 71 ? 63.445 55.366 21.736 1.00 46.11 71 HIS B O 1
ATOM 1718 N N . GLU B 1 72 ? 64.995 54.424 23.060 1.00 38.50 72 GLU B N 1
ATOM 1719 C CA . GLU B 1 72 ? 66.091 54.712 22.159 1.00 41.31 72 GLU B CA 1
ATOM 1720 C C . GLU B 1 72 ? 65.931 54.004 20.834 1.00 41.82 72 GLU B C 1
ATOM 1721 O O . GLU B 1 72 ? 66.191 54.581 19.801 1.00 42.99 72 GLU B O 1
ATOM 1727 N N . ASN B 1 73 ? 65.501 52.757 20.871 1.00 39.57 73 ASN B N 1
ATOM 1728 C CA . ASN B 1 73 ? 65.235 52.005 19.660 1.00 38.28 73 ASN B CA 1
ATOM 1729 C C . ASN B 1 73 ? 64.124 52.649 18.850 1.00 38.60 73 ASN B C 1
ATOM 1730 O O . ASN B 1 73 ? 64.210 52.750 17.645 1.00 37.89 73 ASN B O 1
ATOM 1735 N N . LEU B 1 74 ? 63.090 53.107 19.533 1.00 36.26 74 LEU B N 1
ATOM 1736 C CA . LEU B 1 74 ? 61.976 53.757 18.875 1.00 37.32 74 LEU B CA 1
ATOM 1737 C C . LEU B 1 74 ? 62.416 55.015 18.152 1.00 43.83 74 LEU B C 1
ATOM 1738 O O . LEU B 1 74 ? 62.058 55.235 17.013 1.00 43.04 74 LEU B O 1
ATOM 1743 N N . MET B 1 75 ? 63.217 55.833 18.817 1.00 47.12 75 MET B N 1
ATOM 1744 C CA . MET B 1 75 ? 63.707 57.057 18.216 1.00 43.67 75 MET B CA 1
ATOM 1745 C C . MET B 1 75 ? 64.568 56.804 16.993 1.00 43.35 75 MET B C 1
ATOM 1746 O O . MET B 1 75 ? 64.778 57.694 16.208 1.00 50.09 75 MET B O 1
ATOM 1751 N N . LYS B 1 76 ? 65.056 55.587 16.829 1.00 44.01 76 LYS B N 1
ATOM 1752 C CA . LYS B 1 76 ? 65.816 55.204 15.640 1.00 42.55 76 LYS B CA 1
ATOM 1753 C C . LYS B 1 76 ? 64.959 54.447 14.635 1.00 42.51 76 LYS B C 1
ATOM 1754 O O . LYS B 1 76 ? 65.455 54.017 13.596 1.00 45.65 76 LYS B O 1
ATOM 1760 N N . SER B 1 77 ? 63.684 54.254 14.950 1.00 40.59 77 SER B N 1
ATOM 1761 C CA . SER B 1 77 ? 62.832 53.424 14.109 1.00 40.28 77 SER B CA 1
ATOM 1762 C C . SER B 1 77 ? 62.125 54.273 13.056 1.00 40.44 77 SER B C 1
ATOM 1763 O O . SER B 1 77 ? 62.140 55.505 13.126 1.00 35.19 77 SER B O 1
ATOM 1766 N N . LYS B 1 78 ? 61.467 53.607 12.128 1.00 41.06 78 LYS B N 1
ATOM 1767 C CA . LYS B 1 78 ? 60.663 54.266 11.125 1.00 43.30 78 LYS B CA 1
ATOM 1768 C C . LYS B 1 78 ? 59.428 54.931 11.707 1.00 38.37 78 LYS B C 1
ATOM 1769 O O . LYS B 1 78 ? 58.728 55.613 10.999 1.00 43.23 78 LYS B O 1
ATOM 1775 N N . ILE B 1 79 ? 59.153 54.741 12.988 1.00 38.07 79 ILE B N 1
ATOM 1776 C CA . ILE B 1 79 ? 58.019 55.438 13.612 1.00 36.65 79 ILE B CA 1
ATOM 1777 C C . ILE B 1 79 ? 58.449 56.545 14.579 1.00 37.99 79 ILE B C 1
ATOM 1778 O O . ILE B 1 79 ? 57.652 57.019 15.396 1.00 35.76 79 ILE B O 1
ATOM 1783 N N . HIS B 1 80 ? 59.704 56.973 14.456 1.00 40.12 80 HIS B N 1
ATOM 1784 C CA . HIS B 1 80 ? 60.253 58.031 15.307 1.00 40.95 80 HIS B CA 1
ATOM 1785 C C . HIS B 1 80 ? 59.346 59.257 15.387 1.00 46.42 80 HIS B C 1
ATOM 1786 O O . HIS B 1 80 ? 59.216 59.865 16.454 1.00 47.69 80 HIS B O 1
ATOM 1793 N N . TYR B 1 81 ? 58.720 59.615 14.265 1.00 43.06 81 TYR B N 1
ATOM 1794 C CA . TYR B 1 81 ? 57.836 60.791 14.209 1.00 48.22 81 TYR B CA 1
ATOM 1795 C C . TYR B 1 81 ? 56.607 60.769 15.136 1.00 50.54 81 TYR B C 1
ATOM 1796 O O . TYR B 1 81 ? 55.977 61.811 15.350 1.00 57.68 81 TYR B O 1
ATOM 1805 N N . LEU B 1 82 ? 56.248 59.619 15.681 1.00 43.44 82 LEU B N 1
ATOM 1806 C CA . LEU B 1 82 ? 55.085 59.558 16.550 1.00 46.23 82 LEU B CA 1
ATOM 1807 C C . LEU B 1 82 ? 55.416 60.105 17.913 1.00 51.76 82 LEU B C 1
ATOM 1808 O O . LEU B 1 82 ? 54.542 60.372 18.714 1.00 55.84 82 LEU B O 1
ATOM 1813 N N . PHE B 1 83 ? 56.699 60.246 18.177 1.00 51.05 83 PHE B N 1
ATOM 1814 C CA . PHE B 1 83 ? 57.164 60.505 19.530 1.00 61.03 83 PHE B CA 1
ATOM 1815 C C . PHE B 1 83 ? 57.640 61.927 19.729 1.00 68.43 83 PHE B C 1
ATOM 1816 O O . PHE B 1 83 ? 58.525 62.405 19.015 1.00 70.05 83 PHE B O 1
ATOM 1824 N N . PRO B 1 84 ? 57.049 62.604 20.719 1.00 73.23 84 PRO B N 1
ATOM 1825 C CA . PRO B 1 84 ? 57.440 63.982 20.999 1.00 79.87 84 PRO B CA 1
ATOM 1826 C C . PRO B 1 84 ? 58.959 64.050 21.017 1.00 80.95 84 PRO B C 1
ATOM 1827 O O . PRO B 1 84 ? 59.582 63.434 21.885 1.00 85.48 84 PRO B O 1
ATOM 1831 N N . THR B 1 85 ? 59.563 64.805 20.117 1.00 80.08 85 THR B N 1
ATOM 1832 C CA . THR B 1 85 ? 60.978 65.102 20.248 1.00 87.43 85 THR B CA 1
ATOM 1833 C C . THR B 1 85 ? 61.086 66.404 21.043 1.00 92.16 85 THR B C 1
ATOM 1834 O O . THR B 1 85 ? 60.357 67.353 20.788 1.00 88.79 85 THR B O 1
ATOM 1838 N N . SER B 1 86 ? 61.982 66.431 22.022 1.00 88.41 86 SER B N 1
ATOM 1839 C CA . SER B 1 86 ? 62.056 67.537 22.954 1.00 87.86 86 SER B CA 1
ATOM 1840 C C . SER B 1 86 ? 62.434 66.982 24.304 1.00 88.41 86 SER B C 1
ATOM 1841 O O . SER B 1 86 ? 61.602 66.437 25.009 1.00 86.35 86 SER B O 1
ATOM 1844 N N . HIS B 1 87 ? 63.700 67.114 24.656 1.00 89.55 87 HIS B N 1
ATOM 1845 C CA . HIS B 1 87 ? 64.229 66.515 25.868 1.00 91.98 87 HIS B CA 1
ATOM 1846 C C . HIS B 1 87 ? 63.286 66.484 27.078 1.00 87.89 87 HIS B C 1
ATOM 1847 O O . HIS B 1 87 ? 63.195 65.476 27.752 1.00 85.00 87 HIS B O 1
ATOM 1854 N N . GLU B 1 88 ? 62.595 67.573 27.374 1.00 88.50 88 GLU B N 1
ATOM 1855 C CA . GLU B 1 88 ? 61.754 67.572 28.559 1.00 88.54 88 GLU B CA 1
ATOM 1856 C C . GLU B 1 88 ? 60.547 66.703 28.348 1.00 82.82 88 GLU B C 1
ATOM 1857 O O . GLU B 1 88 ? 60.099 66.033 29.259 1.00 81.59 88 GLU B O 1
ATOM 1863 N N . GLN B 1 89 ? 60.021 66.750 27.133 1.00 83.70 89 GLN B N 1
ATOM 1864 C CA . GLN B 1 89 ? 58.838 66.004 26.747 1.00 81.94 89 GLN B CA 1
ATOM 1865 C C . GLN B 1 89 ? 59.063 64.518 26.888 1.00 78.78 89 GLN B C 1
ATOM 1866 O O . GLN B 1 89 ? 58.276 63.811 27.499 1.00 71.52 89 GLN B O 1
ATOM 1872 N N . LEU B 1 90 ? 60.140 64.050 26.279 1.00 76.56 90 LEU B N 1
ATOM 1873 C CA . LEU B 1 90 ? 60.412 62.617 26.210 1.00 74.13 90 LEU B CA 1
ATOM 1874 C C . LEU B 1 90 ? 61.167 62.054 27.412 1.00 71.68 90 LEU B C 1
ATOM 1875 O O . LEU B 1 90 ? 61.268 60.835 27.567 1.00 66.60 90 LEU B O 1
ATOM 1880 N N . ARG B 1 91 ? 61.656 62.923 28.280 1.00 73.21 91 ARG B N 1
ATOM 1881 C CA . ARG B 1 91 ? 62.238 62.474 29.530 1.00 70.01 91 ARG B CA 1
ATOM 1882 C C . ARG B 1 91 ? 61.116 62.153 30.495 1.00 64.24 91 ARG B C 1
ATOM 1883 O O . ARG B 1 91 ? 61.200 61.221 31.271 1.00 62.26 91 ARG B O 1
ATOM 1891 N N . SER B 1 92 ? 60.048 62.927 30.422 1.00 62.64 92 SER B N 1
ATOM 1892 C CA . SER B 1 92 ? 58.882 62.685 31.263 1.00 62.14 92 SER B CA 1
ATOM 1893 C C . SER B 1 92 ? 58.094 61.474 30.757 1.00 57.99 92 SER B C 1
ATOM 1894 O O . SER B 1 92 ? 57.524 60.715 31.548 1.00 57.03 92 SER B O 1
ATOM 1897 N N . LEU B 1 93 ? 58.090 61.277 29.447 1.00 59.85 93 LEU B N 1
ATOM 1898 C CA . LEU B 1 93 ? 57.415 60.139 28.850 1.00 55.92 93 LEU B CA 1
ATOM 1899 C C . LEU B 1 93 ? 58.090 58.840 29.253 1.00 49.18 93 LEU B C 1
ATOM 1900 O O . LEU B 1 93 ? 57.442 57.914 29.684 1.00 49.35 93 LEU B O 1
ATOM 1905 N N . VAL B 1 94 ? 59.400 58.781 29.104 1.00 51.12 94 VAL B N 1
ATOM 1906 C CA . VAL B 1 94 ? 60.146 57.579 29.473 1.00 49.76 94 VAL B CA 1
ATOM 1907 C C . VAL B 1 94 ? 59.949 57.236 30.944 1.00 45.92 94 VAL B C 1
ATOM 1908 O O . VAL B 1 94 ? 59.721 56.076 31.296 1.00 46.90 94 VAL B O 1
ATOM 1912 N N . LYS B 1 95 ? 60.018 58.250 31.800 1.00 47.54 95 LYS B N 1
ATOM 1913 C CA . LYS B 1 95 ? 59.772 58.073 33.230 1.00 47.86 95 LYS B CA 1
ATOM 1914 C C . LYS B 1 95 ? 58.404 57.446 33.531 0.79 47.44 95 LYS B C 1
ATOM 1915 O O . LYS B 1 95 ? 58.304 56.524 34.349 0.88 47.81 95 LYS B O 1
ATOM 1921 N N . ARG B 1 96 ? 57.375 57.947 32.863 1.00 46.44 96 ARG B N 1
ATOM 1922 C CA . ARG B 1 96 ? 56.021 57.432 32.997 1.00 47.37 96 ARG B CA 1
ATOM 1923 C C . ARG B 1 96 ? 55.899 55.981 32.562 1.00 41.06 96 ARG B C 1
ATOM 1924 O O . ARG B 1 96 ? 55.339 55.173 33.270 1.00 43.00 96 ARG B O 1
ATOM 1932 N N . SER B 1 97 ? 56.408 55.665 31.383 1.00 39.88 97 SER B N 1
ATOM 1933 C CA . SER B 1 97 ? 56.370 54.303 30.859 1.00 42.10 97 SER B CA 1
ATOM 1934 C C . SER B 1 97 ? 57.105 53.366 31.812 1.00 39.65 97 SER B C 1
ATOM 1935 O O . SER B 1 97 ? 56.638 52.263 32.108 1.00 40.98 97 SER B O 1
ATOM 1938 N N . ALA B 1 98 ? 58.263 53.810 32.287 1.00 42.67 98 ALA B N 1
ATOM 1939 C CA . ALA B 1 98 ? 59.064 53.002 33.196 1.00 45.10 98 ALA B CA 1
ATOM 1940 C C . ALA B 1 98 ? 58.302 52.724 34.498 1.00 43.15 98 ALA B C 1
ATOM 1941 O O . ALA B 1 98 ? 58.280 51.579 34.976 1.00 43.31 98 ALA B O 1
ATOM 1943 N N . ASP B 1 99 ? 57.667 53.750 35.071 1.00 44.23 99 ASP B N 1
ATOM 1944 C CA . ASP B 1 99 ? 56.843 53.529 36.261 1.00 42.60 99 ASP B CA 1
ATOM 1945 C C . ASP B 1 99 ? 55.748 52.512 35.978 1.00 40.78 99 ASP B C 1
ATOM 1946 O O . ASP B 1 99 ? 55.446 51.674 36.819 1.00 40.19 99 ASP B O 1
ATOM 1951 N N . PHE B 1 100 ? 55.152 52.588 34.789 1.00 40.18 100 PHE B N 1
ATOM 1952 C CA . PHE B 1 100 ? 54.092 51.650 34.424 1.00 42.33 100 PHE B CA 1
ATOM 1953 C C . PHE B 1 100 ? 54.625 50.218 34.362 1.00 35.55 100 PHE B C 1
ATOM 1954 O O . PHE B 1 100 ? 54.031 49.309 34.945 1.00 37.18 100 PHE B O 1
ATOM 1962 N N . VAL B 1 101 ? 55.743 50.022 33.659 1.00 38.08 101 VAL B N 1
ATOM 1963 C CA . VAL B 1 101 ? 56.338 48.686 33.521 1.00 39.51 101 VAL B CA 1
ATOM 1964 C C . VAL B 1 101 ? 56.790 48.106 34.874 1.00 39.31 101 VAL B C 1
ATOM 1965 O O . VAL B 1 101 ? 56.513 46.941 35.185 1.00 38.32 101 VAL B O 1
ATOM 1969 N N . VAL B 1 102 ? 57.471 48.919 35.678 1.00 39.81 102 VAL B N 1
ATOM 1970 C CA . VAL B 1 102 ? 57.886 48.489 37.015 1.00 38.40 102 VAL B CA 1
ATOM 1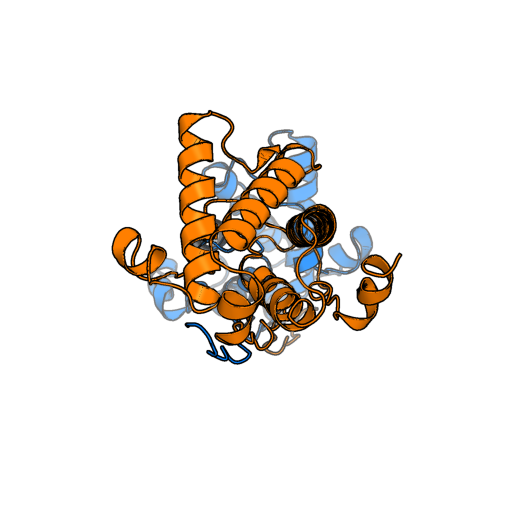971 C C . VAL B 1 102 ? 56.676 48.051 37.843 1.00 41.25 102 VAL B C 1
ATOM 1972 O O . VAL B 1 102 ? 56.663 46.959 38.419 1.00 40.24 102 VAL B O 1
ATOM 1976 N N . GLU B 1 103 ? 55.640 48.881 37.886 1.00 40.90 103 GLU B N 1
ATOM 1977 C CA . GLU B 1 103 ? 54.449 48.517 38.656 1.00 38.41 103 GLU B CA 1
ATOM 1978 C C . GLU B 1 103 ? 53.768 47.257 38.120 1.00 39.06 103 GLU B C 1
ATOM 1979 O O . GLU B 1 103 ? 53.402 46.364 38.889 1.00 38.50 103 GLU B O 1
ATOM 1985 N N . MET B 1 104 ? 53.593 47.174 36.804 1.00 40.29 104 MET B N 1
ATOM 1986 C CA . MET B 1 104 ? 52.826 46.067 36.233 1.00 39.08 104 MET B CA 1
ATOM 1987 C C . MET B 1 104 ? 53.569 44.728 36.304 1.00 41.87 104 MET B C 1
ATOM 1988 O O . MET B 1 104 ? 52.951 43.663 36.275 1.00 37.68 104 MET B O 1
ATOM 1993 N N . CYS B 1 105 ? 54.895 44.782 36.407 1.00 41.37 105 CYS B N 1
ATOM 1994 C CA . CYS B 1 105 ? 55.682 43.571 36.619 1.00 39.78 105 CYS B CA 1
ATOM 1995 C C . CYS B 1 105 ? 55.704 43.166 38.094 1.00 44.06 105 CYS B C 1
ATOM 1996 O O . CYS B 1 105 ? 56.299 42.145 38.458 1.00 39.90 105 CYS B O 1
ATOM 1999 N N . GLY B 1 106 ? 55.044 43.962 38.938 1.00 44.75 106 GLY B N 1
ATOM 2000 C CA . GLY B 1 106 ? 54.886 43.611 40.340 1.00 42.81 106 GLY B CA 1
ATOM 2001 C C . GLY B 1 106 ? 55.741 44.432 41.287 1.00 45.17 106 GLY B C 1
ATOM 2002 O O . GLY B 1 106 ? 55.933 44.050 42.440 1.00 49.72 106 GLY B O 1
ATOM 2003 N N . GLY B 1 107 ? 56.256 45.559 40.812 1.00 41.76 107 GLY B N 1
ATOM 2004 C CA . GLY B 1 107 ? 57.009 46.452 41.674 1.00 47.85 107 GLY B CA 1
ATOM 2005 C C . GLY B 1 107 ? 56.083 47.409 42.404 1.00 44.85 107 GLY B C 1
ATOM 2006 O O . GLY B 1 107 ? 54.872 47.197 42.427 1.00 47.17 107 GLY B O 1
ATOM 2007 N N . PRO B 1 108 ? 56.651 48.458 43.021 1.00 46.04 108 PRO B N 1
ATOM 2008 C CA . PRO B 1 108 ? 55.855 49.493 43.694 1.00 52.32 108 PRO B CA 1
ATOM 2009 C C . PRO B 1 108 ? 54.901 50.180 42.712 1.00 50.77 108 PRO B C 1
ATOM 2010 O O . PRO B 1 108 ? 55.181 50.167 41.514 1.00 49.55 108 PRO B O 1
ATOM 2014 N N . PRO B 1 109 ? 53.803 50.777 43.213 1.00 53.31 109 PRO B N 1
ATOM 2015 C CA . PRO B 1 109 ? 52.790 51.445 42.373 1.00 50.87 109 PRO B CA 1
ATOM 2016 C C . PRO B 1 109 ? 53.187 52.846 41.911 1.00 53.22 109 PRO B C 1
ATOM 2017 O O . PRO B 1 109 ? 52.388 53.778 42.067 1.00 56.59 109 PRO B O 1
ATOM 2021 N N . TYR B 1 110 ? 54.376 52.992 41.334 1.00 50.55 110 TYR B N 1
ATOM 2022 C CA . TYR B 1 110 ? 54.843 54.301 40.894 1.00 48.52 110 TYR B CA 1
ATOM 2023 C C . TYR B 1 110 ? 53.870 54.949 39.918 1.00 51.89 110 TYR B C 1
ATOM 2024 O O . TYR B 1 110 ? 53.733 56.172 39.899 1.00 54.81 110 TYR B O 1
ATOM 2033 N N . TYR B 1 111 ? 53.210 54.142 39.090 1.00 48.69 111 TYR B N 1
ATOM 2034 C CA . TYR B 1 111 ? 52.340 54.713 38.064 1.00 54.24 111 TYR B CA 1
ATOM 2035 C C . TYR B 1 111 ? 50.996 55.183 38.611 1.00 50.76 111 TYR B C 1
ATOM 2036 O O . TYR B 1 111 ? 50.641 56.354 38.457 1.00 50.50 111 TYR B O 1
ATOM 2045 N N . THR B 1 112 ? 50.248 54.280 39.231 1.00 49.58 112 THR B N 1
ATOM 2046 C CA . THR B 1 112 ? 48.916 54.622 39.699 1.00 54.37 112 THR B CA 1
ATOM 2047 C C . THR B 1 112 ? 48.908 55.644 40.837 1.00 59.97 112 THR B C 1
ATOM 2048 O O . THR B 1 112 ? 47.898 56.276 41.095 1.00 61.70 112 THR B O 1
ATOM 2052 N N . LEU B 1 113 ? 50.044 55.818 41.493 1.00 58.23 113 LEU B N 1
ATOM 2053 C CA . LEU B 1 113 ? 50.169 56.832 42.522 1.00 62.29 113 LEU B CA 1
ATOM 2054 C C . LEU B 1 113 ? 50.417 58.188 41.894 1.00 63.53 113 LEU B C 1
ATOM 2055 O O . LEU B 1 113 ? 50.232 59.203 42.534 1.00 66.20 113 LEU B O 1
ATOM 2060 N N . THR B 1 114 ? 50.842 58.200 40.640 1.00 57.32 114 THR B N 1
ATOM 2061 C CA . THR B 1 114 ? 51.193 59.442 39.971 1.00 60.64 114 THR B CA 1
ATOM 2062 C C . THR B 1 114 ? 50.306 59.802 38.773 1.00 60.80 114 THR B C 1
ATOM 2063 O O . THR B 1 114 ? 50.081 60.970 38.511 1.00 61.98 114 THR B O 1
ATOM 2067 N N . ARG B 1 115 ? 49.818 58.804 38.046 1.00 62.72 115 ARG B N 1
ATOM 2068 C CA . ARG B 1 115 ? 48.986 59.044 36.868 1.00 56.99 115 ARG B CA 1
ATOM 2069 C C . ARG B 1 115 ? 47.599 58.478 37.080 1.00 56.75 115 ARG B C 1
ATOM 2070 O O . ARG B 1 115 ? 46.655 58.842 36.374 1.00 61.76 115 ARG B O 1
ATOM 2078 N N . GLY B 1 116 ? 47.472 57.586 38.056 1.00 55.37 116 GLY B N 1
ATOM 2079 C CA . GLY B 1 116 ? 46.188 56.978 38.344 1.00 52.59 116 GLY B CA 1
ATOM 2080 C C . GLY B 1 116 ? 45.882 55.810 37.423 1.00 58.37 116 GLY B C 1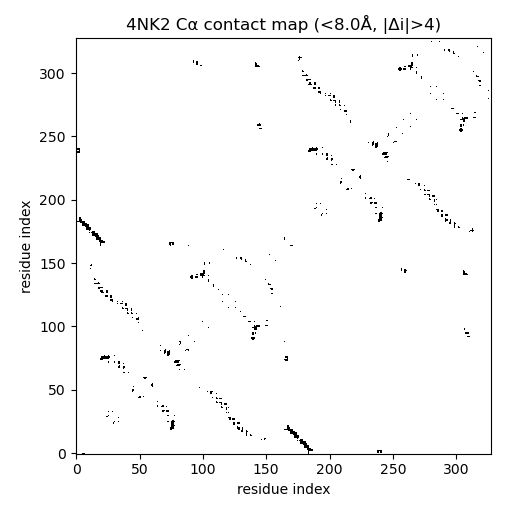
ATOM 2081 O O . GLY B 1 116 ? 46.775 55.037 37.058 1.00 58.20 116 GLY B O 1
ATOM 2082 N N . GLU B 1 117 ? 44.618 55.668 37.053 1.00 56.28 117 GLU B N 1
ATOM 2083 C CA . GLU B 1 117 ? 44.143 54.575 36.207 1.00 55.16 117 GLU B CA 1
ATOM 2084 C C . GLU B 1 117 ? 44.875 54.526 34.883 1.00 54.67 117 GLU B C 1
ATOM 2085 O O . GLU B 1 117 ? 45.025 55.541 34.223 1.00 55.34 117 GLU B O 1
ATOM 2091 N N . PRO B 1 118 ? 45.329 53.349 34.487 1.00 55.62 118 PRO B N 1
ATOM 2092 C CA . PRO B 1 118 ? 46.077 53.235 33.231 1.00 52.90 118 PRO B CA 1
ATOM 2093 C C . PRO B 1 118 ? 45.246 53.723 32.049 1.00 50.00 118 PRO B C 1
ATOM 2094 O O . PRO B 1 118 ? 45.654 54.664 31.363 1.00 51.22 118 PRO B O 1
ATOM 2098 N N . LYS B 1 119 ? 44.094 53.095 31.831 1.00 47.93 119 LYS B N 1
ATOM 2099 C CA . LYS B 1 119 ? 43.259 53.383 30.658 1.00 48.99 119 LYS B CA 1
ATOM 2100 C C . LYS B 1 119 ? 44.118 53.580 29.397 1.00 45.05 119 LYS B C 1
ATOM 2101 O O . LYS B 1 119 ? 44.019 54.598 28.695 1.00 40.73 119 LYS B O 1
ATOM 2107 N N . MET B 1 120 ? 44.963 52.588 29.115 1.00 44.80 120 MET B N 1
ATOM 2108 C CA . MET B 1 120 ? 46.003 52.740 28.099 1.00 41.57 120 MET B CA 1
ATOM 2109 C C . MET B 1 120 ? 45.485 52.984 26.669 1.00 35.90 120 MET B C 1
ATOM 2110 O O . MET B 1 120 ? 45.929 53.921 26.003 1.00 40.89 120 MET B O 1
ATOM 2115 N N . ARG B 1 121 ? 44.563 52.160 26.188 1.00 37.77 121 ARG B N 1
ATOM 2116 C CA . ARG B 1 121 ? 44.013 52.411 24.852 1.00 36.73 121 ARG B CA 1
ATOM 2117 C C . ARG B 1 121 ? 43.614 53.881 24.717 1.00 33.45 121 ARG B C 1
ATOM 2118 O O . ARG B 1 121 ? 44.020 54.559 23.772 1.00 39.05 121 ARG B O 1
ATOM 2126 N N . ALA B 1 122 ? 42.842 54.383 25.677 1.00 38.02 122 ALA B N 1
ATOM 2127 C CA . ALA B 1 122 ? 42.364 55.766 25.615 1.00 38.17 122 ALA B CA 1
ATOM 2128 C C . ALA B 1 122 ? 43.510 56.754 25.608 1.00 42.59 122 ALA B C 1
ATOM 2129 O O . ALA B 1 122 ? 43.473 57.761 24.894 1.00 41.16 122 ALA B O 1
ATOM 2131 N N . ARG B 1 123 ? 44.526 56.485 26.425 1.00 43.31 123 ARG B N 1
ATOM 2132 C CA . ARG B 1 123 ? 45.671 57.372 26.485 1.00 40.43 123 ARG B CA 1
ATOM 2133 C C . ARG B 1 123 ? 46.363 57.435 25.139 1.00 36.26 123 ARG B C 1
ATOM 2134 O O . ARG B 1 123 ? 47.026 58.425 24.824 1.00 41.75 123 ARG B O 1
ATOM 2142 N N . HIS B 1 124 ? 46.220 56.385 24.333 1.00 34.36 124 HIS B N 1
ATOM 2143 C CA . HIS B 1 124 ? 46.889 56.368 23.027 1.00 35.32 124 HIS B CA 1
ATOM 2144 C C . HIS B 1 124 ? 46.079 56.948 21.845 1.00 39.18 124 HIS B C 1
ATOM 2145 O O . HIS B 1 124 ? 46.603 57.071 20.723 1.00 37.07 124 HIS B O 1
ATOM 2152 N N . PHE B 1 125 ? 44.823 57.314 22.095 1.00 38.67 125 PHE B N 1
ATOM 2153 C CA . PHE B 1 125 ? 43.965 57.881 21.040 1.00 39.21 125 PHE B CA 1
ATOM 2154 C C . PHE B 1 125 ? 44.579 59.100 20.353 1.00 44.39 125 PHE B C 1
ATOM 2155 O O . PHE B 1 125 ? 44.392 59.291 19.147 1.00 39.24 125 PHE B O 1
ATOM 2163 N N . SER B 1 126 ? 45.319 59.916 21.106 1.00 40.96 126 SER B N 1
ATOM 2164 C CA . SER B 1 126 ? 45.902 61.139 20.550 1.00 44.12 126 SER B CA 1
ATOM 2165 C C . SER B 1 126 ? 47.048 60.877 19.560 1.00 44.86 126 SER B C 1
ATOM 2166 O O . SER B 1 126 ? 47.513 61.793 18.880 1.00 47.24 126 SER B O 1
ATOM 2169 N N . VAL B 1 127 ? 47.492 59.629 19.464 1.00 41.56 127 VAL B N 1
ATOM 2170 C CA . VAL B 1 127 ? 48.539 59.286 18.507 1.00 39.75 127 VAL B CA 1
ATOM 2171 C C . VAL B 1 127 ? 48.014 58.258 17.516 1.00 37.14 127 VAL B C 1
ATOM 2172 O O . VAL B 1 127 ? 47.312 57.319 17.905 1.00 38.48 127 VAL B O 1
ATOM 2176 N N . THR B 1 128 ? 48.336 58.437 16.236 1.00 36.99 128 THR B N 1
ATOM 2177 C CA . THR B 1 128 ? 47.833 57.527 15.207 1.00 36.81 128 THR B CA 1
ATOM 2178 C C . THR B 1 128 ? 48.665 56.254 15.221 1.00 38.13 128 THR B C 1
ATOM 2179 O O . THR B 1 128 ? 49.858 56.285 14.891 1.00 38.21 128 THR B O 1
ATOM 2183 N N . ILE B 1 129 ? 48.035 55.143 15.609 1.00 34.67 129 ILE B N 1
ATOM 2184 C CA . ILE B 1 129 ? 48.729 53.858 15.713 1.00 37.59 129 ILE B CA 1
ATOM 2185 C C . ILE B 1 129 ? 48.057 52.817 14.817 1.00 32.37 129 ILE B C 1
ATOM 2186 O O . ILE B 1 129 ? 46.973 52.322 15.147 1.00 33.49 129 ILE B O 1
ATOM 2191 N N . ASP B 1 130 ? 48.693 52.490 13.689 1.00 30.63 130 ASP B N 1
ATOM 2192 C CA . ASP B 1 130 ? 48.170 51.457 12.794 1.00 30.45 130 ASP B CA 1
ATOM 2193 C C . ASP B 1 130 ? 48.831 50.104 13.088 1.00 31.56 130 ASP B C 1
ATOM 2194 O O . ASP B 1 130 ? 49.582 49.987 14.066 1.00 32.12 130 ASP B O 1
ATOM 2199 N N . GLU B 1 131 ? 48.536 49.083 12.286 1.00 30.44 131 GLU B N 1
ATOM 2200 C CA . GLU B 1 131 ? 49.047 47.737 12.549 1.00 26.29 131 GLU B CA 1
ATOM 2201 C C . GLU B 1 131 ? 50.576 47.682 12.412 1.00 32.44 131 GLU B C 1
ATOM 2202 O O . GLU B 1 131 ? 51.259 47.075 13.244 1.00 28.31 131 GLU B O 1
ATOM 2208 N N . LYS B 1 132 ? 51.110 48.312 11.369 1.00 31.02 132 LYS B N 1
ATOM 2209 C CA . LYS B 1 132 ? 52.569 48.353 11.157 1.00 35.67 132 LYS B CA 1
ATOM 2210 C C . LYS B 1 132 ? 53.292 49.042 12.318 1.00 32.78 132 LYS B C 1
ATOM 2211 O O . LYS B 1 132 ? 54.354 48.589 12.761 1.00 33.29 132 LYS B O 1
ATOM 2217 N N . ALA B 1 133 ? 52.727 50.151 12.797 1.00 28.49 133 ALA B N 1
ATOM 2218 C CA . ALA B 1 133 ? 53.267 50.845 13.966 1.00 31.34 133 ALA B CA 1
ATOM 2219 C C . ALA B 1 133 ? 53.453 49.904 15.161 1.00 34.56 133 ALA B C 1
ATOM 2220 O O . ALA B 1 133 ? 54.500 49.916 15.815 1.00 32.10 133 ALA B O 1
ATOM 2222 N N . ARG B 1 134 ? 52.427 49.115 15.473 1.00 33.74 134 ARG B N 1
ATOM 2223 C CA . ARG B 1 134 ? 52.556 48.140 16.556 1.00 29.32 134 ARG B CA 1
ATOM 2224 C C . ARG B 1 134 ? 53.681 47.145 16.270 1.00 34.40 134 ARG B C 1
ATOM 2225 O O . ARG B 1 134 ? 54.440 46.813 17.173 1.00 28.97 134 ARG B O 1
ATOM 2233 N N . GLU B 1 135 ? 53.798 46.659 15.034 1.00 31.92 135 GLU B N 1
ATOM 2234 C CA . GLU B 1 135 ? 54.815 45.646 14.762 1.00 35.45 135 GLU B CA 1
ATOM 2235 C C . GLU B 1 135 ? 56.219 46.208 14.976 1.00 35.67 135 GLU B C 1
ATOM 2236 O O . GLU B 1 135 ? 57.101 45.508 15.457 1.00 36.24 135 GLU B O 1
ATOM 2242 N N . ILE B 1 136 ? 56.413 47.470 14.609 1.00 33.39 136 ILE B N 1
ATOM 2243 C CA . ILE B 1 136 ? 57.706 48.135 14.766 1.00 34.26 136 ILE B CA 1
ATOM 2244 C C . ILE B 1 136 ? 57.999 48.420 16.232 1.00 36.73 136 ILE B C 1
ATOM 2245 O O . ILE B 1 136 ? 59.149 48.335 16.681 1.00 35.35 136 ILE B O 1
ATOM 2250 N N . TRP B 1 137 ? 56.955 48.775 16.973 1.00 30.09 137 TRP B N 1
ATOM 2251 C CA . TRP B 1 137 ? 57.053 49.001 18.412 1.00 32.27 137 TRP B CA 1
ATOM 2252 C C . TRP B 1 137 ? 57.459 47.691 19.073 1.00 33.06 137 TRP B C 1
ATOM 2253 O O . TRP B 1 137 ? 58.306 47.680 19.967 1.00 34.56 137 TRP B O 1
ATOM 2264 N N . LEU B 1 138 ? 56.861 46.584 18.630 1.00 30.31 138 LEU B N 1
ATOM 2265 C CA . LEU B 1 138 ? 57.212 45.276 19.183 1.00 31.62 138 LEU B CA 1
ATOM 2266 C C . LEU B 1 138 ? 58.646 44.904 18.820 1.00 34.59 138 LEU B C 1
ATOM 2267 O O . LEU B 1 138 ? 59.414 44.485 19.683 1.00 32.81 138 LEU B O 1
ATOM 2272 N N . ALA B 1 139 ? 59.008 45.051 17.548 1.00 32.08 139 ALA B N 1
ATOM 2273 C CA . ALA B 1 139 ? 60.358 44.712 17.126 1.00 35.50 139 ALA B CA 1
ATOM 2274 C C . ALA B 1 139 ? 61.390 45.496 17.938 1.00 34.55 139 ALA B C 1
ATOM 2275 O O . ALA B 1 139 ? 62.416 44.938 18.335 1.00 36.16 139 ALA B O 1
ATOM 2277 N N . CYS B 1 140 ? 61.138 46.786 18.179 1.00 31.96 140 CYS B N 1
ATOM 2278 C CA . CYS B 1 140 ? 62.089 47.599 18.951 1.00 31.95 140 CYS B CA 1
ATOM 2279 C C . CYS B 1 140 ? 62.210 47.080 20.382 1.00 37.25 140 CYS B C 1
ATOM 2280 O O . CYS B 1 140 ? 63.279 47.179 21.003 1.00 34.61 140 CYS B O 1
ATOM 2283 N N . TYR B 1 141 ? 61.110 46.539 20.903 1.00 31.04 141 TYR B N 1
ATOM 2284 C CA . TYR B 1 141 ? 61.096 45.970 22.249 1.00 32.61 141 TYR B CA 1
ATOM 2285 C C . TYR B 1 141 ? 61.845 44.645 22.295 1.00 32.95 141 TYR B C 1
ATOM 2286 O O . TYR B 1 141 ? 62.544 44.362 23.277 1.00 34.72 141 TYR B O 1
ATOM 2295 N N . LYS B 1 142 ? 61.699 43.826 21.250 1.00 30.77 142 LYS B N 1
ATOM 2296 C CA . LYS B 1 142 ? 62.428 42.559 21.190 1.00 30.75 142 LYS B CA 1
ATOM 2297 C C . LYS B 1 142 ? 63.918 42.850 21.250 1.00 38.63 142 LYS B C 1
ATOM 2298 O O . LYS B 1 142 ? 64.671 42.201 21.989 1.00 34.33 142 LYS B O 1
ATOM 2304 N N . HIS B 1 143 ? 64.339 43.842 20.474 1.00 34.00 143 HIS B N 1
ATOM 2305 C CA . HIS B 1 143 ? 65.736 44.234 20.457 1.00 35.42 143 HIS B CA 1
ATOM 2306 C C . HIS B 1 143 ? 66.198 44.758 21.810 1.00 38.33 143 HIS B C 1
ATOM 2307 O O . HIS B 1 143 ? 67.280 44.381 22.266 1.00 36.36 143 HIS B O 1
ATOM 2314 N N . ALA B 1 144 ? 65.394 45.610 22.453 1.00 31.13 144 ALA B N 1
ATOM 2315 C CA . ALA B 1 144 ? 65.762 46.109 23.778 1.00 33.92 144 ALA B CA 1
ATOM 2316 C C . ALA B 1 144 ? 65.884 44.965 24.789 1.00 34.81 144 ALA B C 1
ATOM 2317 O O . ALA B 1 144 ? 66.789 44.965 25.631 1.00 36.55 144 ALA B O 1
ATOM 2319 N N . LEU B 1 145 ? 64.971 44.000 24.719 1.00 30.44 145 LEU B N 1
ATOM 2320 C CA . LEU B 1 145 ? 64.982 42.889 25.672 1.00 32.97 145 LEU B CA 1
ATOM 2321 C C . LEU B 1 145 ? 66.312 42.151 25.574 1.00 38.04 145 LEU B C 1
ATOM 2322 O O . LEU B 1 145 ? 66.904 41.762 26.587 1.00 35.25 145 LEU B O 1
ATOM 2327 N N . LYS B 1 146 ? 66.801 41.981 24.352 1.00 34.44 146 LYS B N 1
ATOM 2328 C CA . LYS B 1 146 ? 68.085 41.321 24.162 1.00 39.07 146 LYS B CA 1
ATOM 2329 C C . LYS B 1 146 ? 69.236 42.225 24.583 1.00 41.65 146 LYS B C 1
ATOM 2330 O O . LYS B 1 146 ? 70.152 41.771 25.274 1.00 39.73 146 LYS B O 1
ATOM 2336 N N . ASP B 1 147 ? 69.193 43.482 24.174 1.00 39.09 147 ASP B N 1
ATOM 2337 C CA . ASP B 1 147 ? 70.279 44.396 24.451 1.00 44.09 147 ASP B CA 1
ATOM 2338 C C . ASP B 1 147 ? 70.543 44.536 25.940 1.00 40.82 147 ASP B C 1
ATOM 2339 O O . ASP B 1 147 ? 71.670 44.686 26.343 1.00 39.04 147 ASP B O 1
ATOM 2344 N N . VAL B 1 148 ? 69.503 44.511 26.756 1.00 38.86 148 VAL B N 1
ATOM 2345 C CA . VAL B 1 148 ? 69.706 44.695 28.192 1.00 34.83 148 VAL B CA 1
ATOM 2346 C C . VAL B 1 148 ? 69.827 43.379 28.949 1.00 33.38 148 VAL B C 1
ATOM 2347 O O . VAL B 1 148 ? 69.857 43.381 30.175 1.00 34.82 148 VAL B O 1
ATOM 2351 N N . HIS B 1 149 ? 69.901 42.268 28.221 1.00 33.42 149 HIS B N 1
ATOM 2352 C CA . HIS B 1 149 ? 70.044 40.948 28.838 1.00 34.61 149 HIS B CA 1
ATOM 2353 C C . HIS B 1 149 ? 68.931 40.633 29.830 1.00 39.37 149 HIS B C 1
ATOM 2354 O O . HIS B 1 149 ? 69.190 40.175 30.936 1.00 32.84 149 HIS B O 1
ATOM 2361 N N . PHE B 1 150 ? 67.686 40.871 29.429 1.00 33.74 150 PHE B N 1
ATOM 2362 C CA . PHE B 1 150 ? 66.556 40.537 30.268 1.00 31.77 150 PHE B CA 1
ATOM 2363 C C . PHE B 1 150 ? 66.630 39.048 30.594 1.00 31.06 150 PHE B C 1
ATOM 2364 O O . PHE B 1 150 ? 66.828 38.227 29.699 1.00 33.02 150 PHE B O 1
ATOM 2372 N N . PRO B 1 151 ? 66.452 38.686 31.874 1.00 36.48 151 PRO B N 1
ATOM 2373 C CA . PRO B 1 151 ? 66.641 37.283 32.281 1.00 34.43 151 PRO B CA 1
ATOM 2374 C C . PRO B 1 151 ? 65.751 36.336 31.487 1.00 35.10 151 PRO B C 1
ATOM 2375 O O . PRO B 1 151 ? 64.526 36.533 31.449 1.00 37.15 151 PRO B O 1
ATOM 2379 N N . LEU B 1 152 ? 66.340 35.309 30.880 1.00 33.46 152 LEU B N 1
ATOM 2380 C CA . LEU B 1 152 ? 65.575 34.418 30.013 1.00 33.77 152 LEU B CA 1
ATOM 2381 C C . LEU B 1 152 ? 64.388 33.790 30.734 1.00 37.84 152 LEU B C 1
ATOM 2382 O O . LEU B 1 152 ? 63.376 33.480 30.109 1.00 36.86 152 LEU B O 1
ATOM 2387 N N . SER B 1 153 ? 64.504 33.602 32.047 1.00 36.02 153 SER B N 1
ATOM 2388 C CA . SER B 1 153 ? 63.480 32.846 32.777 1.00 38.28 153 SER B CA 1
ATOM 2389 C C . SER B 1 153 ? 62.136 33.560 32.818 1.00 38.22 153 SER B C 1
ATOM 2390 O O . SER B 1 153 ? 61.099 32.907 32.953 1.00 38.01 153 SER B O 1
ATOM 2393 N N . VAL B 1 154 ? 62.145 34.889 32.708 1.00 37.53 154 VAL B N 1
ATOM 2394 C CA . VAL B 1 154 ? 60.890 35.647 32.768 1.00 36.41 154 VAL B CA 1
ATOM 2395 C C . VAL B 1 154 ? 60.572 36.372 31.458 1.00 35.68 154 VAL B C 1
ATOM 2396 O O . VAL B 1 154 ? 59.594 37.121 31.369 1.00 39.26 154 VAL B O 1
ATOM 2400 N N . LEU B 1 155 ? 61.376 36.117 30.449 1.00 36.91 155 LEU B N 1
ATOM 2401 C CA . LEU B 1 155 ? 61.247 36.765 29.169 1.00 36.64 155 LEU B CA 1
ATOM 2402 C C . LEU B 1 155 ? 59.911 36.504 28.486 1.00 39.58 155 LEU B C 1
ATOM 2403 O O . LEU B 1 155 ? 59.311 37.409 27.951 1.00 32.66 155 LEU B O 1
ATOM 2408 N N . GLU B 1 156 ? 59.453 35.266 28.503 1.00 34.12 156 GLU B N 1
ATOM 2409 C CA . GLU B 1 156 ? 58.196 34.918 27.836 1.00 41.04 156 GLU B CA 1
ATOM 2410 C C . GLU B 1 156 ? 57.016 35.603 28.529 1.00 38.54 156 GLU B C 1
ATOM 2411 O O . GLU B 1 156 ? 56.089 36.102 27.868 1.00 39.43 156 GLU B O 1
ATOM 2417 N N . GLU B 1 157 ? 57.047 35.644 29.861 1.00 37.65 157 GLU B N 1
ATOM 2418 C CA . GLU B 1 157 ? 55.973 36.307 30.596 1.00 40.92 157 GLU B CA 1
ATOM 2419 C C . GLU B 1 157 ? 55.879 37.762 30.189 1.00 40.01 157 GLU B C 1
ATOM 2420 O O . GLU B 1 157 ? 54.777 38.302 30.028 1.00 34.54 157 GLU B O 1
ATOM 2426 N N . PHE B 1 158 ? 57.036 38.402 30.038 1.00 34.28 158 PHE B N 1
ATOM 2427 C CA . PHE B 1 158 ? 57.057 39.807 29.660 1.00 37.76 158 PHE B CA 1
ATOM 2428 C C . PHE B 1 158 ? 56.584 39.969 28.217 1.00 34.70 158 PHE B C 1
ATOM 2429 O O . PHE B 1 158 ? 55.756 40.834 27.919 1.00 35.16 158 PHE B O 1
ATOM 2437 N N . TRP B 1 159 ? 57.116 39.138 27.323 1.00 32.83 159 TRP B N 1
ATOM 2438 C CA . TRP B 1 159 ? 56.788 39.243 25.906 1.00 33.00 159 TRP B CA 1
ATOM 2439 C C . TRP B 1 159 ? 55.300 39.038 25.647 1.00 32.11 159 TRP B C 1
ATOM 2440 O O . TRP B 1 159 ? 54.681 39.822 24.920 1.00 32.97 159 TRP B O 1
ATOM 2451 N N . GLN B 1 160 ? 54.728 37.976 26.207 1.00 32.13 160 GLN B N 1
ATOM 2452 C CA . GLN B 1 160 ? 53.326 37.668 25.915 1.00 31.13 160 GLN B CA 1
ATOM 2453 C C . GLN B 1 160 ? 52.412 38.778 26.422 1.00 33.27 160 GLN B C 1
ATOM 2454 O O . GLN B 1 160 ? 51.307 38.985 25.887 1.00 32.58 160 GLN B O 1
ATOM 2460 N N . TRP B 1 161 ? 52.865 39.505 27.442 1.00 31.46 161 TRP B N 1
ATOM 2461 C CA . TRP B 1 161 ? 52.114 40.660 27.929 1.00 33.19 161 TRP B CA 1
ATOM 2462 C C . TRP B 1 161 ? 52.077 41.787 26.906 1.00 36.73 161 TRP B C 1
ATOM 2463 O O . TRP B 1 161 ? 51.000 42.237 26.513 1.00 33.16 161 TRP B O 1
ATOM 2474 N N . ILE B 1 162 ? 53.241 42.262 26.477 1.00 31.45 162 ILE B N 1
ATOM 2475 C CA . ILE B 1 162 ? 53.245 43.382 25.542 1.00 32.08 162 ILE B CA 1
ATOM 2476 C C . ILE B 1 162 ? 52.731 42.988 24.154 1.00 33.86 162 ILE B C 1
ATOM 2477 O O . ILE B 1 162 ? 52.153 43.817 23.445 1.00 32.69 162 ILE B O 1
ATOM 2482 N N . GLU B 1 163 ? 52.943 41.736 23.759 1.00 28.18 163 GLU B N 1
ATOM 2483 C CA . GLU B 1 163 ? 52.533 41.290 22.431 1.00 29.94 163 GLU B CA 1
ATOM 2484 C C . GLU B 1 163 ? 51.015 41.366 22.294 1.00 34.56 163 GLU B C 1
ATOM 2485 O O . GLU B 1 163 ? 50.488 41.767 21.257 1.00 31.40 163 GLU B O 1
ATOM 2491 N N . SER B 1 164 ? 50.314 40.980 23.351 1.00 29.22 164 SER B N 1
ATOM 2492 C CA . SER B 1 164 ? 48.856 41.005 23.314 1.00 36.30 164 SER B CA 1
ATOM 2493 C C . SER B 1 164 ? 48.309 42.375 23.687 1.00 35.61 164 SER B C 1
ATOM 2494 O O . SER B 1 164 ? 47.381 42.866 23.060 1.00 34.32 164 SER B O 1
ATOM 2497 N N . PHE B 1 165 ? 48.892 42.997 24.706 1.00 34.71 165 PHE B N 1
ATOM 2498 C CA . PHE B 1 165 ? 48.389 44.278 25.183 1.00 34.85 165 PHE B CA 1
ATOM 2499 C C . PHE B 1 165 ? 48.510 45.346 24.090 1.00 37.04 165 PHE B C 1
ATOM 2500 O O . PHE B 1 165 ? 47.609 46.156 23.916 1.00 32.89 165 PHE B O 1
ATOM 2508 N N . SER B 1 166 ? 49.630 45.345 23.364 1.00 31.91 166 SER B N 1
ATOM 2509 C CA . SER B 1 166 ? 49.856 46.320 22.296 1.00 32.00 166 SER B CA 1
ATOM 2510 C C . SER B 1 166 ? 48.742 46.321 21.235 1.00 33.52 166 SER B C 1
ATOM 2511 O O . SER B 1 166 ? 48.524 47.328 20.570 1.00 29.75 166 SER B O 1
ATOM 2514 N N . ILE B 1 167 ? 48.055 45.196 21.061 1.00 30.40 167 ILE B N 1
ATOM 2515 C CA . ILE B 1 167 ? 46.973 45.134 20.070 1.00 36.92 167 ILE B CA 1
ATOM 2516 C C . ILE B 1 167 ? 45.858 46.136 20.400 1.00 36.90 167 ILE B C 1
ATOM 2517 O O . ILE B 1 167 ? 45.226 46.693 19.499 1.00 37.72 167 ILE B O 1
ATOM 2522 N N . ARG B 1 168 ? 45.645 46.385 21.688 1.00 36.13 168 ARG B N 1
ATOM 2523 C CA . ARG B 1 168 ? 44.576 47.275 22.132 1.00 35.18 168 ARG B CA 1
ATOM 2524 C C . ARG B 1 168 ? 44.889 48.751 21.947 1.00 36.41 168 ARG B C 1
ATOM 2525 O O . ARG B 1 168 ? 44.019 49.600 22.131 1.00 38.37 168 ARG B O 1
ATOM 2533 N N . MET B 1 169 ? 46.124 49.063 21.576 1.00 32.69 169 MET B N 1
ATOM 2534 C CA . MET B 1 169 ? 46.482 50.449 21.291 1.00 31.13 169 MET B CA 1
ATOM 2535 C C . MET B 1 169 ? 46.218 50.796 19.824 1.00 34.79 169 MET B C 1
ATOM 2536 O O . MET B 1 169 ? 46.257 51.967 19.441 1.00 34.93 169 MET B O 1
ATOM 2541 N N . ILE B 1 170 ? 45.977 49.788 18.987 1.00 32.57 170 ILE B N 1
ATOM 2542 C CA . ILE B 1 170 ? 45.805 50.071 17.564 1.00 30.42 170 ILE B CA 1
ATOM 2543 C C . ILE B 1 170 ? 44.513 50.867 17.386 1.00 32.58 170 ILE B C 1
ATOM 2544 O O . ILE B 1 170 ? 43.428 50.399 17.776 1.00 33.27 170 ILE B O 1
ATOM 2549 N N . ASN B 1 171 ? 44.626 52.054 16.796 1.00 33.07 171 ASN B N 1
ATOM 2550 C CA . ASN B 1 171 ? 43.457 52.907 16.592 1.00 34.86 171 ASN B CA 1
ATOM 2551 C C . ASN B 1 171 ? 43.245 53.340 15.137 1.00 35.20 171 ASN B C 1
ATOM 2552 O O . ASN B 1 171 ? 42.304 54.069 14.845 1.00 32.53 171 ASN B O 1
ATOM 2557 N N . ARG B 1 172 ? 44.119 52.903 14.231 1.00 36.58 172 ARG B N 1
ATOM 2558 C CA . ARG B 1 172 ? 43.971 53.214 12.804 1.00 34.42 172 ARG B CA 1
ATOM 2559 C C . ARG B 1 172 ? 44.072 51.908 12.031 1.00 35.20 172 ARG B C 1
ATOM 2560 O O . ARG B 1 172 ? 45.148 51.321 11.949 1.00 34.24 172 ARG B O 1
ATOM 2568 N N . ARG B 1 173 ? 42.961 51.451 11.465 1.00 34.76 173 ARG B N 1
ATOM 2569 C CA . ARG B 1 173 ? 42.946 50.204 10.696 1.00 32.70 173 ARG B CA 1
ATOM 2570 C C . ARG B 1 173 ? 43.275 50.476 9.230 1.00 35.14 173 ARG B C 1
ATOM 2571 O O . ARG B 1 173 ? 42.821 51.484 8.677 1.00 31.86 173 ARG B O 1
ATOM 2579 N N . THR B 1 174 ? 44.085 49.608 8.609 1.00 29.69 174 THR B N 1
ATOM 2580 C CA . THR B 1 174 ? 44.451 49.789 7.207 1.00 30.36 174 THR B CA 1
ATOM 2581 C C . THR B 1 174 ? 44.301 48.488 6.444 1.00 30.41 174 THR B C 1
ATOM 2582 O O . THR B 1 174 ? 44.615 48.417 5.249 1.00 33.15 174 THR B O 1
ATOM 2586 N N . THR B 1 175 ? 43.882 47.445 7.150 1.00 32.07 175 THR B N 1
ATOM 2587 C CA . THR B 1 175 ? 43.624 46.163 6.507 1.00 33.66 175 THR B CA 1
ATOM 2588 C C . THR B 1 175 ? 42.426 45.483 7.139 1.00 28.61 175 THR B C 1
ATOM 2589 O O . THR B 1 175 ? 42.046 45.793 8.277 1.00 30.65 175 THR B O 1
ATOM 2593 N N . LEU B 1 176 ? 41.833 44.562 6.387 1.00 28.45 176 LEU B N 1
ATOM 2594 C CA . LEU B 1 176 ? 40.738 43.735 6.873 1.00 35.57 176 LEU B CA 1
ATOM 2595 C C . LEU B 1 176 ? 41.314 42.575 7.704 1.00 36.70 176 LEU B C 1
ATOM 2596 O O . LEU B 1 176 ? 40.599 41.948 8.482 1.00 35.42 176 LEU B O 1
ATOM 2601 N N . GLU B 1 177 ? 42.595 42.286 7.551 1.00 35.68 177 GLU B N 1
ATOM 2602 C CA . GLU B 1 177 ? 43.221 41.206 8.309 1.00 37.64 177 GLU B CA 1
ATOM 2603 C C . GLU B 1 177 ? 43.402 41.580 9.767 1.00 36.23 177 GLU B C 1
ATOM 2604 O O . GLU B 1 177 ? 43.600 42.730 10.085 1.00 34.27 177 GLU B O 1
ATOM 2610 N N . PRO B 1 178 ? 43.326 40.597 10.650 1.00 35.66 178 PRO B N 1
ATOM 2611 C CA . PRO B 1 178 ? 43.513 40.845 12.085 1.00 37.31 178 PRO B CA 1
ATOM 2612 C C . PRO B 1 178 ? 44.979 41.200 12.347 1.00 33.06 178 PRO B C 1
ATOM 2613 O O . PRO B 1 178 ? 45.844 40.835 11.562 1.00 34.79 178 PRO B O 1
ATOM 2617 N N . PRO B 1 179 ? 45.251 41.938 13.422 1.00 33.61 179 PRO B N 1
ATOM 2618 C CA . PRO B 1 179 ? 46.662 42.271 13.684 1.00 32.87 179 PRO B CA 1
ATOM 2619 C C . PRO B 1 179 ? 47.494 40.999 13.883 1.00 33.03 179 PRO B C 1
ATOM 2620 O O . PRO B 1 179 ? 46.999 39.995 14.419 1.00 36.47 179 PRO B O 1
ATOM 2624 N N . ARG B 1 180 ? 48.745 41.046 13.441 1.00 32.49 180 ARG B N 1
ATOM 2625 C CA . ARG B 1 180 ? 49.643 39.905 13.503 1.00 34.52 180 ARG B CA 1
ATOM 2626 C C . ARG B 1 180 ? 49.867 39.437 14.943 1.00 35.31 180 ARG B C 1
ATOM 2627 O O . ARG B 1 180 ? 50.072 40.261 15.851 1.00 32.81 180 ARG B O 1
ATOM 2635 N N . ARG B 1 181 ? 49.796 38.122 15.161 1.00 31.56 181 ARG B N 1
ATOM 2636 C CA . ARG B 1 181 ? 50.214 37.559 16.441 1.00 34.41 181 ARG B CA 1
ATOM 2637 C C . ARG B 1 181 ? 51.677 37.131 16.313 1.00 39.33 181 ARG B C 1
ATOM 2638 O O . ARG B 1 181 ? 52.091 36.568 15.292 1.00 35.28 181 ARG B O 1
ATOM 2646 N N . VAL B 1 182 ? 52.473 37.414 17.334 1.00 37.14 182 VAL B N 1
ATOM 2647 C CA . VAL B 1 182 ? 53.842 36.895 17.351 1.00 37.73 182 VAL B CA 1
ATOM 2648 C C . VAL B 1 182 ? 54.099 36.205 18.676 1.00 37.17 182 VAL B C 1
ATOM 2649 O O . VAL B 1 182 ? 54.427 36.845 19.675 1.00 40.72 182 VAL B O 1
ATOM 2653 N N . PRO B 1 183 ? 53.887 34.885 18.694 1.00 36.86 183 PRO B N 1
ATOM 2654 C CA . PRO B 1 183 ? 54.058 34.095 19.914 1.00 38.84 183 PRO B CA 1
ATOM 2655 C C . PRO B 1 183 ? 55.537 34.017 20.263 1.00 37.32 183 PRO B C 1
ATOM 2656 O O . PRO B 1 183 ? 56.382 34.071 19.360 1.00 40.37 183 PRO B O 1
ATOM 2660 N N . TYR B 1 184 ? 55.845 33.899 21.550 1.00 39.20 184 TYR B N 1
ATOM 2661 C CA . TYR B 1 184 ? 57.230 33.804 21.994 1.00 41.05 184 TYR B CA 1
ATOM 2662 C C . TYR B 1 184 ? 58.017 32.750 21.218 1.00 42.14 184 TYR B C 1
ATOM 2663 O O . TYR B 1 184 ? 59.183 32.965 20.881 1.00 43.05 184 TYR B O 1
ATOM 2672 N N . SER B 1 185 ? 57.383 31.614 20.934 1.00 43.16 185 SER B N 1
ATOM 2673 C CA . SER B 1 185 ? 58.036 30.546 20.166 1.00 47.21 185 SER B CA 1
ATOM 2674 C C . SER B 1 185 ? 58.679 31.066 18.879 1.00 47.80 185 SER B C 1
ATOM 2675 O O . SER B 1 185 ? 59.734 30.584 18.451 1.00 50.17 185 SER B O 1
ATOM 2678 N N . GLU B 1 186 ? 58.046 32.051 18.256 1.00 44.81 186 GLU B N 1
ATOM 2679 C CA . GLU B 1 186 ? 58.552 32.575 16.989 1.00 47.11 186 GLU B CA 1
ATOM 2680 C C . GLU B 1 186 ? 59.865 33.342 17.161 1.00 45.48 186 GLU B C 1
ATOM 2681 O O . GLU B 1 186 ? 60.685 33.398 16.244 1.00 45.00 186 GLU B O 1
ATOM 2687 N N . ILE B 1 187 ? 60.068 33.938 18.332 1.00 44.76 187 ILE B N 1
ATOM 2688 C CA . ILE B 1 187 ? 61.217 34.823 18.515 1.00 43.31 187 ILE B CA 1
ATOM 2689 C C . ILE B 1 187 ? 62.251 34.327 19.528 1.00 43.13 187 ILE B C 1
ATOM 2690 O O . ILE B 1 187 ? 63.312 34.939 19.684 1.00 43.11 187 ILE B O 1
ATOM 2695 N N . GLN B 1 188 ? 61.957 33.234 20.221 1.00 40.77 188 GLN B N 1
ATOM 2696 C CA . GLN B 1 188 ? 62.827 32.830 21.323 1.00 48.57 188 GLN B CA 1
ATOM 2697 C C . GLN B 1 188 ? 64.268 32.511 20.899 1.00 45.71 188 GLN B C 1
ATOM 2698 O O . GLN B 1 188 ? 65.198 32.778 21.659 1.00 48.65 188 GLN B O 1
ATOM 2704 N N . ASP B 1 189 ? 64.449 31.990 19.695 1.00 44.10 189 ASP B N 1
ATOM 2705 C CA . ASP B 1 189 ? 65.776 31.669 19.186 1.00 51.01 189 ASP B CA 1
ATOM 2706 C C . ASP B 1 189 ? 66.638 32.910 19.039 0.84 54.45 189 ASP B C 1
ATOM 2707 O O . ASP B 1 189 ? 67.849 32.835 18.944 0.90 53.46 189 ASP B O 1
ATOM 2712 N N . PHE B 1 190 ? 65.996 34.058 19.022 1.00 49.75 190 PHE B N 1
ATOM 2713 C CA . PHE B 1 190 ? 66.691 35.330 18.867 1.00 48.07 190 PHE B CA 1
ATOM 2714 C C . PHE B 1 190 ? 67.443 35.686 20.148 1.00 49.65 190 PHE B C 1
ATOM 2715 O O . PHE B 1 190 ? 68.414 36.438 20.123 1.00 44.00 190 PHE B O 1
ATOM 2723 N N . PHE B 1 191 ? 66.996 35.135 21.270 1.00 46.65 191 PHE B N 1
ATOM 2724 C CA . PHE B 1 191 ? 67.572 35.498 22.562 1.00 50.67 191 PHE B CA 1
ATOM 2725 C C . PHE B 1 191 ? 68.654 34.524 23.025 1.00 54.90 191 PHE B C 1
ATOM 2726 O O . PHE B 1 191 ? 69.376 34.788 23.990 1.00 57.93 191 PHE B O 1
ATOM 2734 N N . VAL B 1 192 ? 68.774 33.407 22.336 1.00 59.68 192 VAL B N 1
ATOM 2735 C CA . VAL B 1 192 ? 69.815 32.452 22.641 1.00 63.80 192 VAL B CA 1
ATOM 2736 C C . VAL B 1 192 ? 70.835 32.398 21.513 1.00 69.28 192 VAL B C 1
ATOM 2737 O O . VAL B 1 192 ? 71.632 31.476 21.425 1.00 75.51 192 VAL B O 1
ATOM 2741 N N . SER B 1 193 ? 70.797 33.402 20.654 1.00 68.18 193 SER B N 1
ATOM 2742 C CA . SER B 1 193 ? 71.786 33.566 19.588 1.00 72.65 193 SER B CA 1
ATOM 2743 C C . SER B 1 193 ? 72.407 34.967 19.632 1.00 79.40 193 SER B C 1
ATOM 2744 O O . SER B 1 193 ? 73.069 35.414 18.687 1.00 85.59 193 SER B O 1
#

Organism: Methylacidiphilum infernorum (isolate V4) (NCBI:txid481448)

CATH classification: 1.10.490.10

Sequence (328 aa):
AESGSICEARIDFVFPEVKFPSKKVYLAAGEELLRKLVEVHHHENLMKSKIHYYLFPTSHEQLRSLVKRSADFVVEMCGGPPYYTLTRGEPKMRARHFSVTIDEKAREIWLACYKHALKDVHFPLSVLEEFWQWIESFSIRMINRRTTLEPPRRVPYSEIQDFFVSAESGSICEARIDFVFPEVKFPSKKVYLAAGEELLRKLVEVHHENLMKSKIHYLFPTSHEQLRSLVKRSADFVVEMCGGPPYYTLTRGEPKMRARHFSVTIDEKAREIWLACYKHALKDVHFPLSVLEEFWQWIESFSIRMINRRTTLEPPRRVPYSEIQDFFVS

Secondary structure (DSSP, 8-state):
--TT-EE--EES-EE--EEPPPTHHHHHHHHHHHHHHHHHHHHHHHTSTTGGGS--SHHHHHHHHHHHHHHHHHHTTS--TTTTTT----HHHHHTTS---HHHHHHHHHHHHHHHHHTT--TTTHHHHHHHHHHHGGGG--B---SSPPPP--HHHHHHHHH-/--TT-EEPPEES-EE--EEPPPTHHHHHHHHHHHHHHHHHHHHHHHTSTTGGGS--SHHHHHHHHHHHHHHHHHHTTS--TTTTTT----HHHHHTTS---HHHHHHHHHHHHHHHHHTT--HHHHHHHHHHHHHHGGGG--B---SSPPPP--HHHHGGGT--

Radius of gyration: 24.54 Å; Cα contacts (8 Å, |Δi|>4): 474; chains: 2; bounding box: 64×43×58 Å

Nearest PDB structures (foldseek):
  4nk1-assembly1_A  TM=9.992E-01  e=9.516E-26  Methylacidiphilum infernorum V4
  5v3t-assembly1_A  TM=8.977E-01  e=2.207E-07  Bacillus anthracis
  5v3t-assembly1_B  TM=9.521E-01  e=6.588E-07  Bacillus anthracis
  5v3v-assembly1_B  TM=9.501E-01  e=1.109E-06  Bacillus anthracis
  5v3u-assembly1_A  TM=9.107E-01  e=9.994E-07  Bacillus anthracis

B-factor: mean 41.59, std 11.97, range [23.45, 101.52]

InterPro domains:
  IPR001486 Truncated hemoglobin [PF01152] (59-170)
  IPR009050 Globin-like superfamily [SSF46458] (58-171)
  IPR012292 Globin/Protoglobin [G3DSA:1.10.490.10] (48-193)
  IPR044203 Group 2 truncated hemoglobin GlbO/Two-on-two hemoglobin-3-like [PTHR47366] (58-148)

Foldseek 3Di:
DDVVDDDDDDDQADLDDADFAELVLCVQQPLVLLLQLLVQLVVLCCVDPNVVQADPDPVRNVVVSVLVSLVRNVSSPHPNSNCVPVNDCPPLVVLVVTAAELVNLVSSLVSSLVSCLVSVRPPVCVQSVSRNSQRVSQSNHDDYDDSDRRDHDHCVNCVVVSVD/DDPPDDDDDDDLADQDDADFAELVQCVQQPLVLLLQLLVQLLVLCCVFPNVVQADDDVVRVVVVSVQVSLVRNVRSPHDNSNCVPPNDCVPLVVLPVTAAELVNLVSSLVSSLVSCQVSCRPLVRVQSVSSNSQSVSLSNHDDYDDSDRRDHDHCVNCVVVNVD